Protein 1GR0 (pdb70)

Organism: Mycobacterium tuberculosis (strain ATCC 25618 / H37Rv) (NCBI:txid83332)

Nearest PDB structures (foldseek):
  1gr0-assembly1_A  TM=1.003E+00  e=3.986E-73  Mycobacterium tuberculosis
  6k96-assembly1_A-2  TM=8.725E-01  e=1.243E-31  Streptomyces citricolor
  6k96-assembly1_B-2  TM=8.619E-01  e=6.939E-32  Streptomyces citricolor
  3cin-assembly1_A  TM=8.141E-01  e=2.389E-23  Thermotoga maritima MSB8
  3qvx-assembly1_A  TM=7.798E-01  e=1.426E-17  Archaeoglobus fulgidus

Solvent-accessible surface area: 14821 Å² total; per-residue (Å²): 110,72,0,67,0,0,0,1,14,0,18,18,42,0,0,4,1,4,0,5,6,75,120,53,82,140,22,74,67,122,52,125,14,107,21,14,24,62,3,99,0,26,82,13,14,0,48,18,4,67,26,26,2,0,1,18,18,3,40,124,9,19,50,95,21,0,7,85,0,0,81,22,35,73,23,41,17,66,116,68,19,111,21,72,106,40,130,19,89,2,58,23,0,24,27,77,56,8,30,21,137,87,33,44,128,56,18,137,76,12,152,49,151,69,54,74,2,28,106,8,0,114,150,19,154,8,20,0,0,0,0,25,18,32,52,54,1,88,103,1,0,48,68,6,0,53,5,0,20,84,21,34,3,0,0,0,0,10,8,52,9,115,0,1,34,36,109,99,25,17,132,72,0,60,80,42,155,5,2,0,0,0,0,25,14,44,33,76,82,13,11,76,58,27,38,138,85,36,30,118,83,11,133,83,180,58,18,106,56,45,123,10,60,12,61,12,20,2,7,7,15,60,6,35,16,82,62,94,103,107,98,103,21,53,46,87,59,42,46,170,1,54,0,62,48,39,2,79,0,73,0,42,4,87,26,197,60,97,85,101,70,75,62,102,38,82,34,103,25,82,21,8,32,19,8,12,10,14,1,3,3,0,1,0,0,0,26,6,1,67,80,94,45,96,17,2,23,10,65,24,0,0,4,50,5,1,100,30,10,34,108,131,57,79,62,101,85,0,84,56,60,0,48,119,30,20,152,85

B-factor: mean 30.3, std 7.02, range [17.89, 50.05]

InterPro domains:
  IPR002587 Myo-inositol-1-phosphate synthase [PIRSF015578] (9-360)
  IPR013021 Myo-inositol-1-phosphate synthase, GAPDH-like [PF01658] (203-311)
  IPR017815 Myo-inositol 1-phosphate synthase, actinobacteria [TIGR03450] (16-365)
  IPR036291 NAD(P)-binding domain superfamily [SSF51735] (15-367)
  IPR052199 Myo-inositol 1-phosphate synthase [PTHR43125] (14-366)

Sequence (328 aa):
TEVRVAIVGVGNCASSLVQGVEYYYNADDTSTVPGLMHVRFGPYHVRDVKFVAAFDVDAKKVGFDLSDAIFASENNTIKIADVAPTNVIVQRGPTLDGIGKYYADTIELSDAEPVDVVQALKEAKVDVLVSYLPVGSEEADKFYAQCAIDAGVAFVNALPVFIASDPVWAKKFTDARVPIVGDDIKSQVGATITHRVLAKLFEDRGVQLDRTMQLNVGGNMDFLNMLEDVHIGPSDHVGWLDDRKWAYVRLEGRAFGDVPLNLEYKLEVWDSPNSAGVIIDAVRAAKIAKDRGIGGPVIPASAYLMKSPPEQLPDDIARAQLEEFIIG

CATH classification: 3.40.50.720 (+1 more: 3.30.360.10)

Secondary structure (DSSP, 8-state):
--EEEEEE--SHHHHHHHHHHHHTTT--TTS--TT-S-SEETTEEGGGEEEEEEEE-BTTTTTSBHHHHTTSTT------S-------BPEE---TTS--HHHHTTS-B-SSPP--HHHHHHHTT-SEEEE-PPTT-HHHHHHHHHHHHHHT-EEEE-SS--STTSHHHHHHHHHHT-EEEESSB--SS-HHHHHHHHHHHHHHTT-EEEEEEEEEEE-SHHHHHHH--EE-SEEEE-GGGTTEEEEEEEEEEEEGGGEEEEEEEEEEEETTHHHHHHHHHHHHHHHHHHHTT--EE-HHHHHHHBSS-SS---HHHHHHHHHHHHH-

Radius of gyration: 19.98 Å; Cα contacts (8 Å, |Δi|>4): 753; chains: 1; bounding box: 46×46×61 Å

Foldseek 3Di:
DAAEEEEEDLAQLVLLQQLVLVLCVPPDQVDDDPLAPTCAQQNRHSNSYAYQEYEDFFQFAAQDFSQVNNVDFQHFFDRDHRHDGRVHGYHYADCQPLADPLRVVRTDTHPDDHDDLLVVCLVSVHAEYEYDGAEPRQVRVVVNLVSCLSNLHAYEYAEQHDQLQPVVNLVSFQVSLAEYADHHFDFQDDPVVVCVVVVVVCVVQAWAFDEKEKEKEAAGPSLVRQVCVYYDGYHYYDNVRRQKMKIWMKTWTAHPPRHIDIDIDIDIDRHSNRRSNLVSNLSVLSSLSSVVSGTGYPQLSNQQTHPNHNDHDPNVVSVVVSVVSSVD

GO terms:
  GO:0008270 zinc ion binding (F, IDA)
  GO:0004512 inositol-3-phosphate synthase activity (F, IMP)
  GO:0006021 inositol biosynthetic process (P, IMP)
  GO:0005829 cytosol (C, TAS)

Structure (mmCIF, N/CA/C/O backbone):
data_1GR0
#
_entry.id   1GR0
#
_cell.length_a   116.195
_cell.length_b   116.195
_cell.length_c   64.544
_cell.angle_alpha   90.00
_cell.angle_beta   90.00
_cell.angle_gamma   90.00
#
_symmetry.space_group_name_H-M   'P 4 21 2'
#
loop_
_entity.id
_entity.type
_entity.pdbx_description
1 polymer 'INOSITOL-3-PHOSPHATE SYNTHASE'
2 non-polymer NICOTINAMIDE-ADENINE-DINUCLEOTIDE
3 non-polymer 'ZINC ION'
4 non-polymer 'CACODYLATE ION'
5 water water
#
loop_
_atom_site.group_PDB
_atom_site.id
_atom_site.type_symbol
_atom_site.label_atom_id
_atom_site.label_alt_id
_atom_site.label_comp_id
_atom_site.label_asym_id
_atom_site.label_entity_id
_atom_site.label_seq_id
_atom_site.pdbx_PDB_ins_code
_atom_site.Cartn_x
_atom_site.Cartn_y
_atom_site.Cartn_z
_atom_site.occupancy
_atom_site.B_iso_or_equiv
_atom_site.auth_seq_id
_atom_site.auth_comp_id
_atom_site.auth_asym_id
_atom_site.auth_atom_id
_atom_site.pdbx_PDB_model_num
ATOM 1 N N . THR A 1 14 ? 11.949 33.625 35.147 1.00 40.88 14 THR A N 1
ATOM 2 C CA . THR A 1 14 ? 12.441 32.756 34.041 1.00 40.63 14 THR A CA 1
ATOM 3 C C . THR A 1 14 ? 11.295 32.067 33.309 1.00 39.34 14 THR A C 1
ATOM 4 O O . THR A 1 14 ? 11.519 31.328 32.350 1.00 40.33 14 THR A O 1
ATOM 6 N N . GLU A 1 15 ? 10.067 32.318 33.748 1.00 37.23 15 GLU A N 1
ATOM 7 C CA . GLU A 1 15 ? 8.910 31.682 33.128 1.00 35.94 15 GLU A CA 1
ATOM 8 C C . GLU A 1 15 ? 8.379 32.397 31.883 1.00 32.78 15 GLU A C 1
ATOM 9 O O . GLU A 1 15 ? 8.590 33.595 31.688 1.00 30.68 15 GLU A O 1
ATOM 15 N N . VAL A 1 16 ? 7.707 31.637 31.025 1.00 31.28 16 VAL A N 1
ATOM 16 C CA . VAL A 1 16 ? 7.113 32.183 29.811 1.00 28.54 16 VAL A CA 1
ATOM 17 C C . VAL A 1 16 ? 5.604 32.055 29.994 1.00 29.35 16 VAL A C 1
ATOM 18 O O . VAL A 1 16 ? 5.053 30.963 29.847 1.00 30.62 16 VAL A O 1
ATOM 22 N N . ARG A 1 17 ? 4.949 33.166 30.336 1.00 28.80 17 ARG A N 1
ATOM 23 C CA . ARG A 1 17 ? 3.502 33.191 30.568 1.00 27.84 17 ARG A CA 1
ATOM 24 C C . ARG A 1 17 ? 2.756 33.037 29.243 1.00 27.19 17 ARG A C 1
ATOM 25 O O . ARG A 1 17 ? 2.738 33.958 28.422 1.00 24.03 17 ARG A O 1
ATOM 33 N N . VAL A 1 18 ? 2.119 31.883 29.057 1.00 25.71 18 VAL A N 1
ATOM 34 C CA . VAL A 1 18 ? 1.396 31.594 27.827 1.00 24.44 18 VAL A CA 1
ATOM 35 C C . VAL A 1 18 ? -0.125 31.567 27.943 1.00 24.13 18 VAL A C 1
ATOM 36 O O . VAL A 1 18 ? -0.689 31.031 28.904 1.00 22.09 18 VAL A O 1
ATOM 40 N N . ALA A 1 19 ? -0.782 32.146 26.943 1.00 22.06 19 ALA A N 1
ATOM 41 C CA . ALA A 1 19 ? -2.237 32.158 26.871 1.00 22.69 19 ALA A CA 1
ATOM 42 C C . ALA A 1 19 ? -2.597 31.452 25.565 1.00 22.29 19 ALA A C 1
ATOM 43 O O . ALA A 1 19 ? -1.919 31.638 24.549 1.00 22.17 19 ALA A O 1
ATOM 45 N N . ILE A 1 20 ? -3.656 30.649 25.593 1.00 21.96 20 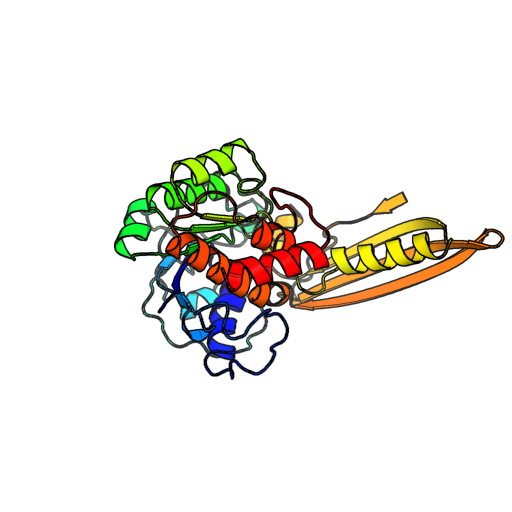ILE A N 1
ATOM 46 C CA . ILE A 1 20 ? -4.085 29.905 24.411 1.00 22.70 20 ILE A CA 1
ATOM 47 C C . ILE A 1 20 ? -5.448 30.327 23.859 1.00 23.84 20 ILE A C 1
ATOM 48 O O . ILE A 1 20 ? -6.429 30.424 24.594 1.00 22.43 20 ILE A O 1
ATOM 53 N N . VAL A 1 21 ? -5.499 30.586 22.555 1.00 22.98 21 VAL A N 1
ATOM 54 C CA . VAL A 1 21 ? -6.755 30.944 21.914 1.00 22.64 21 VAL A CA 1
ATOM 55 C C . VAL A 1 21 ? -7.150 29.715 21.118 1.00 22.47 21 VAL A C 1
ATOM 56 O O . VAL A 1 21 ? -6.493 29.370 20.127 1.00 21.39 21 VAL A O 1
ATOM 60 N N . GLY A 1 22 ? -8.219 29.058 21.558 1.00 19.10 22 GLY A N 1
ATOM 61 C CA . GLY A 1 22 ? -8.676 27.849 20.898 1.00 20.71 22 GLY A CA 1
ATOM 62 C C . GLY A 1 22 ? -8.101 26.615 21.582 1.00 20.09 22 GLY A C 1
ATOM 63 O O . GLY A 1 22 ? -7.011 26.143 21.239 1.00 19.19 22 GLY A O 1
ATOM 64 N N . VAL A 1 23 ? -8.839 26.092 22.556 1.00 19.91 23 VAL A N 1
ATOM 65 C CA . VAL A 1 23 ? -8.408 24.914 23.296 1.00 20.60 23 VAL A CA 1
ATOM 66 C C . VAL A 1 23 ? -8.847 23.640 22.570 1.00 21.12 23 VAL A C 1
ATOM 67 O O . VAL A 1 23 ? -9.720 22.914 23.041 1.00 22.95 23 VAL A O 1
ATOM 71 N N . GLY A 1 24 ? -8.234 23.379 21.420 1.00 20.73 24 GLY A N 1
ATOM 72 C CA . GLY A 1 24 ? -8.575 22.200 20.648 1.00 19.94 24 GLY A CA 1
ATOM 73 C C . GLY A 1 24 ? -7.497 21.141 20.740 1.00 21.58 24 GLY A C 1
ATOM 74 O O . GLY A 1 24 ? -6.784 21.053 21.748 1.00 19.32 24 GLY A O 1
ATOM 75 N N . ASN A 1 25 ? -7.370 20.331 19.692 1.00 20.23 25 ASN A N 1
ATOM 76 C CA . ASN A 1 25 ? -6.369 19.271 19.681 1.00 20.90 25 ASN A CA 1
ATOM 77 C C . ASN A 1 25 ? -4.937 19.788 19.800 1.00 20.60 25 ASN A C 1
ATOM 78 O O . ASN A 1 25 ? -4.129 19.210 20.530 1.00 20.74 25 ASN A O 1
ATOM 83 N N . CYS A 1 26 ? -4.619 20.866 19.089 1.00 20.61 26 CYS A N 1
ATOM 84 C CA . CYS A 1 26 ? -3.274 21.432 19.148 1.00 19.94 26 CYS A CA 1
ATOM 85 C C . CYS A 1 26 ? -2.973 21.942 20.555 1.00 20.00 26 CYS A C 1
ATOM 86 O O . CYS A 1 26 ? -1.868 21.765 21.060 1.00 19.90 26 CYS A O 1
ATOM 89 N N . ALA A 1 27 ? -3.957 22.582 21.175 1.00 18.35 27 ALA A N 1
ATOM 90 C CA . ALA A 1 27 ? -3.777 23.101 22.532 1.00 20.27 27 ALA A CA 1
ATOM 91 C C . ALA A 1 27 ? -3.495 21.919 23.466 1.00 19.01 27 ALA A C 1
ATOM 92 O O . ALA A 1 27 ? -2.634 21.994 24.340 1.00 20.97 27 ALA A O 1
ATOM 94 N N . SER A 1 28 ? -4.207 20.819 23.250 1.00 19.30 28 SER A N 1
ATOM 95 C CA . SER A 1 28 ? -4.027 19.627 24.067 1.00 22.10 28 SER A CA 1
ATOM 96 C C . SER A 1 28 ? -2.616 19.055 23.930 1.00 22.18 28 SER A C 1
ATOM 97 O O . SER A 1 28 ? -1.982 18.702 24.928 1.00 21.91 28 SER A O 1
ATOM 100 N N . SER A 1 29 ? -2.119 18.960 22.698 1.00 19.30 29 SER A N 1
ATOM 101 C CA . SER A 1 29 ? -0.774 18.441 22.477 1.00 19.27 29 SER A CA 1
ATOM 102 C C . SER A 1 29 ? 0.274 19.369 23.111 1.00 19.74 29 SER A C 1
ATOM 103 O O . SER A 1 29 ? 1.293 18.905 23.617 1.00 18.91 29 SER A O 1
ATOM 106 N N . LEU A 1 30 ? 0.020 20.676 23.074 1.00 19.59 30 LEU A N 1
ATOM 107 C CA . LEU A 1 30 ? 0.942 21.653 23.651 1.00 20.65 30 LEU A CA 1
ATOM 108 C C . LEU A 1 30 ? 1.025 21.519 25.174 1.00 21.53 30 LEU A C 1
ATOM 109 O O . LEU A 1 30 ? 2.113 21.401 25.735 1.00 21.01 30 LEU A O 1
ATOM 114 N N . VAL A 1 31 ? -0.125 21.540 25.838 1.00 21.28 31 VAL A N 1
ATOM 115 C CA . VAL A 1 31 ? -0.144 21.440 27.296 1.00 22.52 31 VAL A CA 1
ATOM 116 C C . VAL A 1 31 ? 0.443 20.116 27.753 1.00 23.14 31 VAL A C 1
ATOM 117 O O . VAL A 1 31 ? 1.244 20.081 28.686 1.00 24.47 31 VAL A O 1
ATOM 121 N N . GLN A 1 32 ? 0.051 19.028 27.095 1.00 23.23 32 GLN A N 1
ATOM 122 C CA . GLN A 1 32 ? 0.583 17.708 27.432 1.00 23.69 32 GLN A CA 1
ATOM 123 C C . GLN A 1 32 ? 2.080 17.645 27.140 1.00 24.41 32 GLN A C 1
ATOM 124 O O . GLN A 1 32 ? 2.850 17.014 27.877 1.00 22.97 32 GLN A O 1
ATOM 130 N N . GLY A 1 33 ? 2.480 18.287 26.043 1.00 23.06 33 GLY A N 1
ATOM 131 C CA . GLY A 1 33 ? 3.875 18.289 25.648 1.00 22.93 33 GLY A CA 1
ATOM 132 C C . GLY A 1 33 ? 4.784 18.899 26.694 1.00 24.48 33 GLY A C 1
ATOM 133 O O . GLY A 1 33 ? 5.857 18.364 26.983 1.00 24.35 33 GLY A O 1
ATOM 134 N N . VAL A 1 34 ? 4.373 20.030 27.256 1.00 23.35 34 VAL A N 1
ATOM 135 C CA . VAL A 1 34 ? 5.179 20.684 28.278 1.00 24.22 34 VAL A CA 1
ATOM 136 C C . VAL A 1 34 ? 5.296 19.743 29.479 1.00 25.70 34 VAL A C 1
ATOM 137 O O . VAL A 1 34 ? 6.373 19.597 30.056 1.00 24.18 34 VAL A O 1
ATOM 141 N N . GLU A 1 35 ? 4.190 19.088 29.828 1.00 26.54 35 GLU A N 1
ATOM 142 C CA . GLU A 1 35 ? 4.170 18.137 30.941 1.00 28.09 35 GLU A CA 1
ATOM 143 C C . GLU A 1 35 ? 5.094 16.963 30.665 1.00 27.89 35 GLU A C 1
ATOM 144 O O . GLU A 1 35 ? 5.869 16.545 31.529 1.00 26.66 35 GLU A O 1
ATOM 150 N N . TYR A 1 36 ? 5.005 16.433 29.450 1.00 26.72 36 TYR A N 1
ATOM 151 C CA . TYR A 1 36 ? 5.810 15.288 29.050 1.00 26.69 36 TYR A CA 1
ATOM 152 C C . TYR A 1 36 ? 7.311 15.512 29.177 1.00 25.56 36 TYR A C 1
ATOM 153 O O . TYR A 1 36 ? 8.036 14.622 29.618 1.00 25.41 36 TYR A O 1
ATOM 162 N N . TYR A 1 37 ? 7.776 16.694 28.785 1.00 23.90 37 TYR A N 1
ATOM 163 C CA . TYR A 1 37 ? 9.202 17.008 28.838 1.00 23.43 37 TYR A CA 1
ATOM 164 C C . TYR A 1 37 ? 9.573 17.956 29.971 1.00 22.11 37 TYR A C 1
ATOM 165 O O . TYR A 1 37 ? 10.631 18.574 29.954 1.00 19.75 37 TYR A O 1
ATOM 174 N N . TYR A 1 38 ? 8.699 18.055 30.959 1.00 23.33 38 TYR A N 1
ATOM 175 C CA . TYR A 1 38 ? 8.929 18.940 32.090 1.00 26.65 38 TYR A CA 1
ATOM 176 C C . TYR A 1 38 ? 10.259 18.668 32.790 1.00 27.04 38 TYR A C 1
ATOM 177 O O . TYR A 1 38 ? 10.878 19.585 33.330 1.00 28.31 38 TYR A O 1
ATOM 186 N N . ASN A 1 39 ? 10.692 17.409 32.787 1.00 29.02 39 ASN A N 1
ATOM 187 C CA . ASN A 1 39 ? 11.942 17.025 33.447 1.00 31.06 39 ASN A CA 1
ATOM 188 C C . ASN A 1 39 ? 13.055 16.627 32.488 1.00 31.08 39 ASN A C 1
ATOM 189 O O . ASN A 1 39 ? 13.986 15.930 32.885 1.00 29.63 39 ASN A O 1
ATOM 194 N N . ALA A 1 40 ? 12.972 17.060 31.235 1.00 29.46 40 ALA A N 1
ATOM 195 C CA . ALA A 1 40 ? 13.992 16.694 30.261 1.0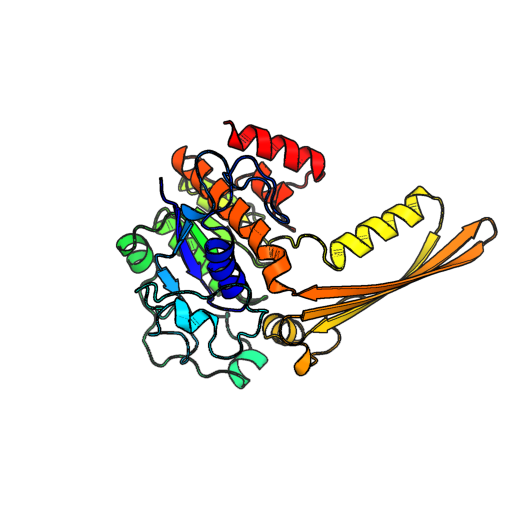0 30.01 40 ALA A CA 1
ATOM 196 C C . ALA A 1 40 ? 15.353 17.323 30.536 1.00 30.53 40 ALA A C 1
ATOM 197 O O . ALA A 1 40 ? 15.447 18.446 31.026 1.00 31.57 40 ALA A O 1
ATOM 199 N N . ASP A 1 41 ? 16.409 16.578 30.222 1.00 31.72 41 ASP A N 1
ATOM 200 C CA . ASP A 1 41 ? 17.779 17.053 30.397 1.00 32.09 41 ASP A CA 1
ATOM 201 C C . ASP A 1 41 ? 18.082 18.022 29.259 1.00 31.04 41 ASP A C 1
ATOM 202 O O . ASP A 1 41 ? 17.903 17.684 28.087 1.00 29.52 41 ASP A O 1
ATOM 207 N N . ASP A 1 42 ? 18.541 19.221 29.599 1.00 29.86 42 ASP A N 1
ATOM 208 C CA . ASP A 1 42 ? 18.827 20.221 28.576 1.00 32.04 42 ASP A CA 1
ATOM 209 C C . ASP A 1 42 ? 20.078 19.960 27.726 1.00 31.83 42 ASP A C 1
ATOM 210 O O . ASP A 1 42 ? 20.391 20.740 26.825 1.00 31.03 42 ASP A O 1
ATOM 215 N N . THR A 1 43 ? 20.784 18.865 27.999 1.00 31.43 43 THR A N 1
ATOM 216 C CA . THR A 1 43 ? 21.968 18.523 27.214 1.00 31.82 43 THR A CA 1
ATOM 217 C C . THR A 1 43 ? 21.624 17.377 26.269 1.00 32.02 43 THR A C 1
ATOM 218 O O . THR A 1 43 ? 22.471 16.904 25.511 1.00 32.71 43 THR A O 1
ATOM 222 N N . SER A 1 44 ? 20.375 16.927 26.322 1.00 32.54 44 SER A N 1
ATOM 223 C CA . SER A 1 44 ? 19.924 15.848 25.455 1.00 32.52 44 SER A CA 1
ATOM 224 C C . SER A 1 44 ? 19.099 16.450 24.326 1.00 32.11 44 SER A C 1
ATOM 225 O O . SER A 1 44 ? 18.735 17.626 24.369 1.00 32.21 44 SER A O 1
ATOM 228 N N . THR A 1 45 ? 18.812 15.641 23.314 1.00 31.84 45 THR A N 1
ATOM 229 C CA . THR A 1 45 ? 18.008 16.091 22.189 1.00 32.42 45 THR A CA 1
ATOM 230 C C . THR A 1 45 ? 16.676 15.361 22.218 1.00 31.54 45 THR A C 1
ATOM 231 O O . THR A 1 45 ? 16.617 14.149 22.427 1.00 30.95 45 THR A O 1
ATOM 235 N N . VAL A 1 46 ? 15.610 16.118 22.005 1.00 3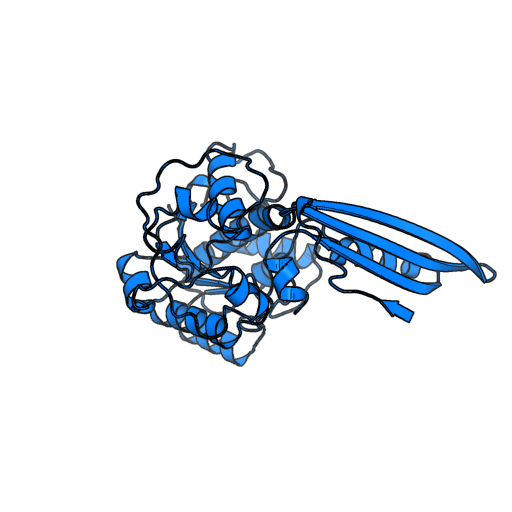0.43 46 VAL A N 1
ATOM 236 C CA . VAL A 1 46 ? 14.261 15.587 22.008 1.00 30.27 46 VAL A CA 1
ATOM 237 C C . VAL A 1 46 ? 13.630 15.741 20.624 1.00 28.90 46 VAL A C 1
ATOM 238 O O . VAL A 1 46 ? 13.769 16.777 19.984 1.00 27.98 46 VAL A O 1
ATOM 242 N N . PRO A 1 47 ? 12.931 14.703 20.146 1.00 28.69 47 PRO A N 1
ATOM 243 C CA . PRO A 1 47 ? 12.300 14.797 18.824 1.00 27.80 47 PRO A CA 1
ATOM 244 C C . PRO A 1 47 ? 11.332 15.977 18.776 1.00 26.87 47 PRO A C 1
ATOM 245 O O . PRO A 1 47 ? 10.580 16.203 19.720 1.00 25.62 47 PRO A O 1
ATOM 249 N N . GLY A 1 48 ? 11.364 16.739 17.690 1.00 26.98 48 GLY A N 1
ATOM 250 C CA . GLY A 1 48 ? 10.444 17.853 17.570 1.00 28.18 48 GLY A CA 1
ATOM 251 C C . GLY A 1 48 ? 10.832 19.154 18.245 1.00 28.23 48 GLY A C 1
ATOM 252 O O . GLY A 1 48 ? 10.121 20.148 18.107 1.00 29.86 48 GLY A O 1
ATOM 253 N N . LEU A 1 49 ? 11.941 19.163 18.979 1.00 27.68 49 LEU A N 1
ATOM 254 C CA . LEU A 1 49 ? 12.392 20.386 19.639 1.00 28.63 49 LEU A CA 1
ATOM 255 C C . LEU A 1 49 ? 13.815 20.726 19.235 1.00 28.18 49 LEU A C 1
ATOM 256 O O . LEU A 1 49 ? 14.692 19.862 19.227 1.00 26.94 49 LEU A O 1
ATOM 261 N N . MET A 1 50 ? 14.045 21.990 18.902 1.00 28.45 50 MET A N 1
ATOM 262 C CA . MET A 1 50 ? 15.384 22.424 18.539 1.00 28.28 50 MET A CA 1
ATOM 263 C C . MET A 1 50 ? 16.274 22.347 19.776 1.00 26.67 50 MET A C 1
ATOM 264 O O . MET A 1 50 ? 17.437 21.972 19.685 1.00 26.43 50 MET A O 1
ATOM 269 N N . HIS A 1 51 ? 15.715 22.707 20.930 1.00 24.65 51 HIS A N 1
ATOM 270 C CA . HIS A 1 51 ? 16.456 22.694 22.194 1.00 24.22 51 HIS A CA 1
ATOM 271 C C . HIS A 1 51 ? 15.519 22.439 23.372 1.00 23.22 51 HIS A C 1
ATOM 272 O O . HIS A 1 51 ? 14.436 23.022 23.448 1.00 23.06 51 HIS A O 1
ATOM 279 N N . VAL A 1 52 ? 15.931 21.575 24.291 1.00 23.05 52 VAL A N 1
ATOM 280 C CA . VAL A 1 52 ? 15.124 21.334 25.474 1.00 22.20 52 VAL A CA 1
ATOM 281 C C . VAL A 1 52 ? 15.106 22.692 26.174 1.00 20.94 52 VAL A C 1
ATOM 282 O O . VAL A 1 52 ? 14.097 23.095 26.739 1.00 20.93 52 VAL A O 1
ATOM 286 N N . ARG A 1 53 ? 16.235 23.394 26.118 1.00 23.10 53 ARG A N 1
ATOM 287 C CA . ARG A 1 53 ? 16.349 24.735 26.696 1.00 25.11 53 ARG A CA 1
ATOM 288 C C . ARG A 1 53 ? 16.657 25.684 25.542 1.00 24.59 53 ARG A C 1
ATOM 289 O O . ARG A 1 53 ? 17.781 25.721 25.035 1.00 25.94 53 ARG A O 1
ATOM 297 N N . PHE A 1 54 ? 15.635 26.429 25.135 1.00 24.59 54 PHE A N 1
ATOM 298 C CA . PHE A 1 54 ? 15.699 27.390 24.032 1.00 24.61 54 PHE A CA 1
ATOM 299 C C . PHE A 1 54 ? 16.154 28.719 24.637 1.00 25.06 54 PHE A C 1
ATOM 300 O O . PHE A 1 54 ? 15.367 29.416 25.288 1.00 24.11 54 PHE A O 1
ATOM 308 N N . GLY A 1 55 ? 17.415 29.076 24.422 1.00 24.82 55 GLY A N 1
ATOM 309 C CA . GLY A 1 55 ? 17.917 30.299 25.014 1.00 26.31 55 GLY A CA 1
ATOM 310 C C . GLY A 1 55 ? 17.923 30.054 26.516 1.00 28.40 55 GLY A C 1
ATOM 311 O O . GLY A 1 55 ? 18.492 29.065 26.974 1.00 28.89 55 GLY A O 1
ATOM 312 N N . PRO A 1 56 ? 17.288 30.919 27.314 1.00 29.12 56 PRO A N 1
ATOM 313 C CA . PRO A 1 56 ? 17.287 30.683 28.759 1.00 31.09 56 PRO A CA 1
ATOM 314 C C . PRO A 1 56 ? 16.123 29.786 29.174 1.00 30.58 56 PRO A C 1
ATOM 315 O O . PRO A 1 56 ? 16.111 29.242 30.278 1.00 29.99 56 PRO A O 1
ATOM 319 N N . TYR A 1 57 ? 15.160 29.622 28.269 1.00 28.99 57 TYR A N 1
ATOM 320 C CA . TYR A 1 57 ? 13.938 28.876 28.563 1.00 27.63 57 TYR A CA 1
ATOM 321 C C . TYR A 1 57 ? 13.846 27.375 28.373 1.00 27.68 57 TYR A C 1
ATOM 322 O O . TYR A 1 57 ? 13.882 26.857 27.249 1.00 27.06 57 TYR A O 1
ATOM 331 N N . HIS A 1 58 ? 13.706 26.681 29.497 1.00 24.77 58 HIS A N 1
ATOM 332 C CA . HIS A 1 58 ? 13.548 25.239 29.486 1.00 24.32 58 HIS A CA 1
ATOM 333 C C . HIS A 1 58 ? 12.074 25.028 29.148 1.00 23.85 58 HIS A C 1
ATOM 334 O O . HIS A 1 58 ? 11.255 25.926 29.370 1.00 24.13 58 HIS A O 1
ATOM 341 N N . VAL A 1 59 ? 11.734 23.864 28.605 1.00 23.60 59 VAL A N 1
ATOM 342 C CA . VAL A 1 59 ? 10.342 23.562 28.285 1.00 25.00 59 VAL A CA 1
ATOM 343 C C . VAL A 1 59 ? 9.473 23.842 29.518 1.00 25.91 59 VAL A C 1
ATOM 344 O O . VAL A 1 59 ? 8.388 24.414 29.410 1.00 24.78 59 VAL A O 1
ATOM 348 N N . ARG A 1 60 ? 9.972 23.451 30.689 1.00 27.13 60 ARG A N 1
ATOM 349 C CA . ARG A 1 60 ? 9.244 23.634 31.943 1.00 28.92 60 ARG A CA 1
ATOM 350 C C . ARG A 1 60 ? 8.943 25.093 32.281 1.00 29.21 60 ARG A C 1
ATOM 351 O O . ARG A 1 60 ? 8.051 25.375 33.082 1.00 30.94 60 ARG A O 1
ATOM 355 N N . ASP A 1 61 ? 9.694 26.019 31.695 1.00 28.21 61 ASP A N 1
ATOM 356 C CA . ASP A 1 61 ? 9.466 27.437 31.967 1.00 27.89 61 ASP A CA 1
ATOM 357 C C . ASP A 1 61 ? 8.189 27.918 31.293 1.00 27.43 61 ASP A C 1
ATOM 358 O O . ASP A 1 61 ? 7.696 29.013 31.570 1.00 26.90 61 ASP A O 1
ATOM 363 N N . VAL A 1 62 ? 7.645 27.092 30.407 1.00 26.29 62 VAL A N 1
ATOM 364 C CA . VAL A 1 62 ? 6.413 27.450 29.724 1.00 26.14 62 VAL A CA 1
ATOM 365 C C . VAL A 1 62 ? 5.243 27.206 30.671 1.00 26.11 62 VAL A C 1
ATOM 366 O O . VAL A 1 62 ? 4.941 26.061 31.006 1.00 27.15 62 VAL A O 1
ATOM 370 N N . LYS A 1 63 ? 4.603 28.289 31.108 1.00 27.28 63 LYS A N 1
ATOM 371 C CA . LYS A 1 63 ? 3.466 28.213 32.028 1.00 29.52 63 LYS A CA 1
ATOM 372 C C . LYS A 1 63 ? 2.195 28.716 31.353 1.00 28.83 63 LYS A C 1
ATOM 373 O O . LYS A 1 63 ? 2.173 29.808 30.777 1.00 28.10 63 LYS A O 1
ATOM 379 N N . PHE A 1 64 ? 1.132 27.925 31.429 1.00 26.60 64 PHE A N 1
ATOM 380 C CA . PHE A 1 64 ? -0.133 28.332 30.835 1.00 27.64 64 PHE A CA 1
ATOM 381 C C . PHE A 1 64 ? -0.897 29.155 31.872 1.00 28.34 64 PHE A C 1
ATOM 382 O O . PHE A 1 64 ? -1.236 28.663 32.948 1.00 28.16 64 PHE A O 1
ATOM 390 N N . VAL A 1 65 ? -1.152 30.420 31.547 1.00 25.98 65 VAL A N 1
ATOM 391 C CA . VAL A 1 65 ? -1.820 31.310 32.487 1.00 27.21 65 VAL A CA 1
ATOM 392 C C . VAL A 1 65 ? -3.205 31.790 32.072 1.00 27.51 65 VAL A C 1
ATOM 393 O O . VAL A 1 65 ? -3.904 32.425 32.856 1.00 26.43 65 VAL A O 1
ATOM 397 N N . ALA A 1 66 ? -3.606 31.497 30.843 1.00 27.00 66 ALA A N 1
ATOM 398 C CA . ALA A 1 66 ? -4.917 31.918 30.377 1.00 25.64 66 ALA A CA 1
ATOM 399 C C . ALA A 1 66 ? -5.278 31.180 29.100 1.00 26.79 66 ALA A C 1
ATOM 400 O O . ALA A 1 66 ? -4.397 30.692 28.386 1.00 24.68 66 ALA A O 1
ATOM 402 N N . ALA A 1 67 ? -6.575 31.101 28.819 1.00 25.94 67 ALA A N 1
ATOM 403 C CA . ALA A 1 67 ? -7.060 30.413 27.631 1.00 24.66 67 ALA A CA 1
ATOM 404 C C . ALA A 1 67 ? -8.436 30.951 27.265 1.00 25.81 67 ALA A C 1
ATOM 405 O O . ALA A 1 67 ? -9.184 31.408 28.132 1.00 24.47 67 ALA A O 1
ATOM 407 N N . PHE A 1 68 ? -8.766 30.891 25.978 1.00 25.00 68 PHE A N 1
ATOM 408 C CA . PHE A 1 68 ? -10.042 31.391 25.490 1.00 23.90 68 PHE A CA 1
ATOM 409 C C . PHE A 1 68 ? -10.680 30.399 24.525 1.00 25.70 68 PHE A C 1
ATOM 410 O O . PHE A 1 68 ? -9.993 29.796 23.699 1.00 23.42 68 PHE A O 1
ATOM 418 N N . ASP A 1 69 ? -11.993 30.226 24.631 1.00 25.13 69 ASP A N 1
ATOM 419 C CA . ASP A 1 69 ? -12.708 29.345 23.715 1.00 24.97 69 ASP A CA 1
ATOM 420 C C . ASP A 1 69 ? -14.153 29.820 23.602 1.00 25.79 69 ASP A C 1
ATOM 421 O O . ASP A 1 69 ? -14.516 30.854 24.174 1.00 26.09 69 ASP A O 1
ATOM 426 N N . VAL A 1 70 ? -14.975 29.070 22.874 1.00 25.40 70 VAL A N 1
ATOM 427 C CA . VAL A 1 70 ? -16.376 29.442 22.683 1.00 25.79 70 VAL A CA 1
ATOM 428 C C . VAL A 1 70 ? -17.322 28.270 22.901 1.00 26.15 70 VAL A C 1
ATOM 429 O O . VAL A 1 70 ? -18.541 28.437 22.891 1.00 26.92 70 VAL A O 1
ATOM 433 N N . ASP A 1 71 ? -16.748 27.087 23.089 1.00 24.76 71 ASP A N 1
ATOM 434 C CA . ASP A 1 71 ? -17.511 25.862 23.295 1.00 25.36 71 ASP A CA 1
ATOM 435 C C . ASP A 1 71 ? -18.040 25.765 24.729 1.00 25.71 71 ASP A C 1
ATOM 436 O O . ASP A 1 71 ? -17.299 25.974 25.692 1.00 25.34 71 ASP A O 1
ATOM 441 N N . ALA A 1 72 ? -19.324 25.444 24.859 1.00 25.43 72 ALA A N 1
ATOM 442 C CA . ALA A 1 72 ? -19.967 25.315 26.165 1.00 26.68 72 ALA A CA 1
ATOM 443 C C . ALA A 1 72 ? -19.306 24.258 27.052 1.00 27.30 72 ALA A C 1
ATOM 444 O O . ALA A 1 72 ? -19.399 24.321 28.277 1.00 27.60 72 ALA A O 1
ATOM 446 N N . LYS A 1 73 ? -18.632 23.290 26.442 1.00 26.28 73 LYS A N 1
ATOM 447 C CA . LYS A 1 73 ? -17.980 22.242 27.214 1.00 27.53 73 LYS A CA 1
ATOM 448 C C . LYS A 1 73 ? -16.545 22.590 27.590 1.00 26.51 73 LYS A C 1
ATOM 449 O O . LYS A 1 73 ? -15.840 21.777 28.186 1.00 26.14 73 LYS A O 1
ATOM 455 N N . LYS A 1 74 ? -16.116 23.800 27.247 1.00 25.80 74 LYS A N 1
ATOM 456 C CA . LYS A 1 74 ? -14.755 24.234 27.549 1.00 26.72 74 LYS A CA 1
ATOM 457 C C . LYS A 1 74 ? -14.708 25.512 28.382 1.00 25.52 74 LYS A C 1
ATOM 458 O O . LYS A 1 74 ? -13.980 25.588 29.373 1.00 25.66 74 LYS A O 1
ATOM 464 N N . VAL A 1 75 ? -15.481 26.513 27.977 1.00 25.93 75 VAL A N 1
ATOM 465 C CA . VAL A 1 75 ? -15.534 27.775 28.702 1.00 27.40 75 VAL A CA 1
ATOM 466 C C . VAL A 1 75 ? -16.000 27.517 30.142 1.00 27.23 75 VAL A C 1
ATOM 467 O O . VAL A 1 75 ? -16.989 26.825 30.363 1.00 27.39 75 VAL A O 1
ATOM 471 N N . GLY A 1 76 ? -15.275 28.060 31.117 1.00 28.27 76 GLY A N 1
ATOM 472 C CA . GLY A 1 76 ? -15.652 27.863 32.506 1.00 28.49 76 GLY A CA 1
ATOM 473 C C . GLY A 1 76 ? -14.968 26.668 33.143 1.00 30.62 76 GLY A C 1
ATOM 474 O O . GLY A 1 76 ? -15.015 26.491 34.360 1.00 29.71 76 GLY A O 1
ATOM 475 N N . PHE A 1 77 ? -14.326 25.840 32.324 1.00 29.88 77 PHE A N 1
ATOM 476 C CA . PHE A 1 77 ? -13.625 24.660 32.831 1.00 29.74 77 PHE A CA 1
ATOM 477 C C . PHE A 1 77 ? -12.128 24.922 32.965 1.00 29.08 77 PHE A C 1
ATOM 478 O O . PHE A 1 77 ? -11.572 25.764 32.261 1.00 29.29 77 PHE A O 1
ATOM 486 N N . ASP A 1 78 ? -11.483 24.196 33.875 1.00 28.82 78 ASP A N 1
ATOM 487 C CA . ASP A 1 78 ? -10.046 24.315 34.078 1.00 28.07 78 ASP A CA 1
ATOM 488 C C . ASP A 1 78 ? -9.396 23.858 32.775 1.00 27.82 78 ASP A C 1
ATOM 489 O O . ASP A 1 78 ? -9.897 22.951 32.108 1.00 26.79 78 ASP A O 1
ATOM 494 N N . LEU A 1 79 ? -8.293 24.494 32.407 1.00 28.23 79 LEU A N 1
ATOM 495 C CA . LEU A 1 79 ? -7.583 24.153 31.178 1.00 27.92 79 LEU A CA 1
ATOM 496 C C . LEU A 1 79 ? -7.283 22.651 31.093 1.00 28.83 79 LEU A C 1
ATOM 497 O O . LEU A 1 79 ? -7.401 22.041 30.021 1.00 29.06 79 LEU A O 1
ATOM 502 N N . SER A 1 80 ? -6.894 22.061 32.223 1.00 27.47 80 SER A N 1
ATOM 503 C CA . SER A 1 80 ? -6.557 20.640 32.279 1.00 27.77 80 SER A CA 1
ATOM 504 C C . SER A 1 80 ? -7.705 19.728 31.858 1.00 27.82 80 SER A C 1
ATOM 505 O O . SER A 1 80 ? -7.479 18.608 31.399 1.00 29.68 80 SER A O 1
ATOM 508 N N . ASP A 1 81 ? -8.938 20.194 32.018 1.00 29.16 81 ASP A N 1
ATOM 509 C CA . ASP A 1 81 ? -10.094 19.404 31.612 1.00 27.69 81 ASP A CA 1
ATOM 510 C C . ASP A 1 81 ? -10.490 19.798 30.199 1.00 27.82 81 ASP A C 1
ATOM 511 O O . ASP A 1 81 ? -10.791 18.947 29.363 1.00 25.79 81 ASP A O 1
ATOM 516 N N . ALA A 1 82 ? -10.482 21.101 29.944 1.00 25.70 82 ALA A N 1
ATOM 517 C CA . ALA A 1 82 ? -10.859 21.621 28.638 1.00 26.30 82 ALA A CA 1
ATOM 518 C C . ALA A 1 82 ? -10.072 20.991 27.485 1.00 24.38 82 ALA A C 1
ATOM 519 O O . ALA A 1 82 ? -10.621 20.797 26.405 1.00 24.33 82 ALA A O 1
ATOM 521 N N . ILE A 1 83 ? -8.801 20.662 27.703 1.00 23.27 83 ILE A N 1
ATOM 522 C CA . ILE A 1 83 ? -8.004 20.058 26.627 1.00 24.21 83 ILE A CA 1
ATOM 523 C C . ILE A 1 83 ? -8.473 18.655 26.243 1.00 25.37 83 ILE A C 1
ATOM 524 O O . ILE A 1 83 ? -8.123 18.150 25.181 1.00 27.23 83 ILE A O 1
ATOM 529 N N . PHE A 1 84 ? -9.263 18.024 27.107 1.00 26.61 84 PHE A N 1
ATOM 530 C CA . PHE A 1 84 ? -9.756 16.681 26.836 1.00 27.53 84 PHE A CA 1
ATOM 531 C C . PHE A 1 84 ? -11.264 16.675 26.655 1.00 27.36 84 PHE A C 1
ATOM 532 O O . PHE A 1 84 ? -11.887 15.618 26.671 1.00 28.77 84 PHE A O 1
ATOM 540 N N . ALA A 1 85 ? -11.842 17.854 26.462 1.00 26.26 85 ALA A N 1
ATOM 541 C CA . ALA A 1 85 ? -13.287 17.977 26.326 1.00 25.60 85 ALA A CA 1
ATOM 542 C C . ALA A 1 85 ? -13.811 18.106 24.904 1.00 26.68 85 ALA A C 1
ATOM 543 O O . ALA A 1 85 ? -13.052 18.278 23.951 1.00 26.17 85 ALA A O 1
ATOM 545 N N . SER A 1 86 ? -15.133 18.024 24.794 1.00 26.48 86 SER A N 1
ATOM 546 C CA . SER A 1 86 ? -15.833 18.158 23.528 1.00 27.49 86 SER A CA 1
ATOM 547 C C . SER A 1 86 ? -15.300 17.192 22.478 1.00 27.18 86 SER A C 1
ATOM 548 O O . SER A 1 86 ? -15.213 15.988 22.724 1.00 26.82 86 SER A O 1
ATOM 551 N N . GLU A 1 87 ? -14.929 17.715 21.315 1.00 27.63 87 GLU A N 1
ATOM 552 C CA . GLU A 1 87 ? -14.434 16.866 20.239 1.00 27.56 87 GLU A CA 1
ATOM 553 C C . GLU A 1 87 ? -12.934 16.610 20.257 1.00 27.02 87 GLU A C 1
ATOM 554 O O . GLU A 1 87 ? -12.416 15.908 19.386 1.00 27.74 87 GLU A O 1
ATOM 560 N N . ASN A 1 88 ? -12.229 17.169 21.237 1.00 26.75 88 ASN A N 1
ATOM 561 C CA . ASN A 1 88 ? -10.787 16.942 21.322 1.00 26.82 88 ASN A CA 1
ATOM 562 C C . ASN A 1 88 ? -10.588 15.431 21.377 1.00 27.29 88 ASN A C 1
ATOM 563 O O . ASN A 1 88 ? -11.314 14.728 22.091 1.00 27.57 88 ASN A O 1
ATOM 568 N N . ASN A 1 89 ? -9.614 14.931 20.625 1.00 26.20 89 ASN A N 1
ATOM 569 C CA . ASN A 1 89 ? -9.385 13.497 20.558 1.00 26.43 89 ASN A CA 1
ATOM 570 C C . ASN A 1 89 ? -7.969 13.091 20.153 1.00 27.60 89 ASN A C 1
ATOM 571 O O . ASN A 1 89 ? -7.767 12.026 19.568 1.00 27.84 89 ASN A O 1
ATOM 576 N N . THR A 1 90 ? -6.980 13.920 20.460 1.00 27.40 90 THR A N 1
ATOM 577 C CA . THR A 1 90 ? -5.618 13.564 20.094 1.00 27.69 90 THR A CA 1
ATOM 578 C C . THR A 1 90 ? -5.060 12.527 21.074 1.00 28.22 90 THR A C 1
ATOM 579 O O . THR A 1 90 ? -5.665 12.254 22.109 1.00 28.44 90 THR A O 1
ATOM 583 N N . ILE A 1 91 ? -3.918 11.941 20.732 1.00 25.97 91 ILE A N 1
ATOM 584 C CA . ILE A 1 91 ? -3.301 10.920 21.565 1.00 25.81 91 ILE A CA 1
ATOM 585 C C . ILE A 1 91 ? -2.869 11.485 22.915 1.00 25.46 91 ILE A C 1
ATOM 586 O O . ILE A 1 91 ? -2.316 12.582 22.989 1.00 23.36 91 ILE A O 1
ATOM 591 N N . LYS A 1 92 ? -3.137 10.748 23.987 1.00 26.06 92 LYS A N 1
ATOM 592 C CA . LYS A 1 92 ? -2.745 11.223 25.312 1.00 28.08 92 LYS A CA 1
ATOM 593 C C . LYS A 1 92 ? -1.358 10.715 25.663 1.00 26.77 92 LYS A C 1
ATOM 594 O O . LYS A 1 92 ? -1.145 9.510 25.805 1.00 26.67 92 LYS A O 1
ATOM 600 N N . ILE A 1 93 ? -0.413 11.641 25.797 1.00 26.72 93 ILE A N 1
ATOM 601 C CA . ILE A 1 93 ? 0.957 11.274 26.127 1.00 27.56 93 ILE A CA 1
ATOM 602 C C . ILE A 1 93 ? 1.319 11.583 27.579 1.00 26.93 93 ILE A C 1
ATOM 603 O O . ILE A 1 93 ? 2.316 11.082 28.090 1.00 26.71 93 ILE A O 1
ATOM 608 N N . ALA A 1 94 ? 0.513 12.397 28.250 1.00 27.79 94 ALA A N 1
ATOM 609 C CA . ALA A 1 94 ? 0.803 12.722 29.643 1.00 28.92 94 ALA A CA 1
ATOM 610 C C . ALA A 1 94 ? -0.410 13.226 30.417 1.00 29.66 94 ALA A C 1
ATOM 611 O O . ALA A 1 94 ? -1.286 13.898 29.863 1.00 28.43 94 ALA A O 1
ATOM 613 N N . ASP A 1 95 ? -0.457 12.881 31.701 1.00 30.19 95 ASP A N 1
ATOM 614 C CA . ASP A 1 95 ? -1.533 13.325 32.576 1.00 31.45 95 ASP A CA 1
ATOM 615 C C . ASP A 1 95 ? -1.293 14.802 32.855 1.00 29.96 95 ASP A C 1
ATOM 616 O O . ASP A 1 95 ? -0.152 15.226 32.993 1.00 31.76 95 ASP A O 1
ATOM 621 N N . VAL A 1 96 ? -2.362 15.585 32.934 1.00 28.89 96 VAL A N 1
ATOM 622 C CA . VAL A 1 96 ? -2.234 17.010 33.208 1.00 29.54 96 VAL A CA 1
ATOM 623 C C . VAL A 1 96 ? -3.048 17.376 34.446 1.00 29.87 96 VAL A C 1
ATOM 624 O O . VAL A 1 96 ? -4.278 17.334 34.427 1.00 27.46 96 VAL A O 1
ATOM 628 N N . ALA A 1 97 ? -2.350 17.731 35.521 1.00 31.82 97 ALA A N 1
ATOM 629 C CA . ALA A 1 97 ? -3.004 18.096 36.776 1.00 34.13 97 ALA A CA 1
ATOM 630 C C . ALA A 1 97 ? -3.735 19.422 36.651 1.00 34.34 97 ALA A C 1
ATOM 631 O O . ALA A 1 97 ? -3.423 20.231 35.778 1.00 34.33 97 ALA A O 1
ATOM 633 N N . PRO A 1 98 ? -4.727 19.663 37.525 1.00 36.50 98 PRO A N 1
ATOM 634 C CA . PRO A 1 98 ? -5.477 20.920 37.477 1.00 36.08 98 PRO A CA 1
ATOM 635 C C . PRO A 1 98 ? -4.502 22.093 37.407 1.00 36.74 98 PRO A C 1
ATOM 636 O O . PRO A 1 98 ? -3.499 22.120 38.126 1.00 36.81 98 PRO A O 1
ATOM 640 N N . THR A 1 99 ? -4.796 23.054 36.538 1.00 35.38 99 THR A N 1
ATOM 641 C CA . THR A 1 99 ? -3.935 24.219 36.364 1.00 34.58 99 THR A CA 1
ATOM 642 C C . THR A 1 99 ? -4.469 25.448 37.086 1.00 35.27 99 THR A C 1
ATOM 643 O O . THR A 1 99 ? -3.736 26.413 37.290 1.00 36.03 99 THR A O 1
ATOM 647 N N . ASN A 1 100 ? -5.747 25.413 37.450 1.00 35.56 100 ASN A N 1
ATOM 648 C CA . ASN A 1 100 ? -6.403 26.532 38.117 1.00 35.50 100 ASN A CA 1
ATOM 649 C C . ASN A 1 100 ? -6.614 27.686 37.140 1.00 35.05 100 ASN A C 1
ATOM 650 O O . ASN A 1 100 ? -6.953 28.800 37.537 1.00 34.09 100 ASN A O 1
ATOM 655 N N . VAL A 1 101 ? -6.392 27.414 35.858 1.00 31.86 101 VAL A N 1
ATOM 656 C CA . VAL A 1 101 ? -6.606 28.412 34.820 1.00 29.42 101 VAL A CA 1
ATOM 657 C C . VAL A 1 101 ? -7.971 28.084 34.236 1.00 29.13 101 VAL A C 1
ATOM 658 O O . VAL A 1 101 ? -8.164 27.019 33.654 1.00 28.97 101 VAL A O 1
ATOM 662 N N . ILE A 1 102 ? -8.923 28.992 34.402 1.00 29.31 102 ILE A N 1
ATOM 663 C CA . ILE A 1 102 ? -10.271 28.768 33.899 1.00 28.46 102 ILE A CA 1
ATOM 664 C C . ILE A 1 102 ? -10.418 29.354 32.502 1.00 28.11 102 ILE A C 1
ATOM 665 O O . ILE A 1 102 ? -10.101 30.522 32.280 1.00 27.93 102 ILE A O 1
ATOM 670 N N . VAL A 1 103 ? -10.895 28.535 31.567 1.00 26.25 103 VAL A N 1
ATOM 671 C CA . VAL A 1 103 ? -11.082 28.970 30.184 1.00 25.34 103 VAL A CA 1
ATOM 672 C C . VAL A 1 103 ? -12.142 30.067 30.089 1.00 25.25 103 VAL A C 1
ATOM 673 O O . VAL A 1 103 ? -13.284 29.894 30.524 1.00 25.02 103 VAL A O 1
ATOM 677 N N . GLN A 1 104 ? -11.759 31.204 29.518 1.00 26.18 104 GLN A N 1
ATOM 678 C CA . GLN A 1 104 ? -12.674 32.325 29.386 1.00 26.45 104 GLN A CA 1
ATOM 679 C C . GLN A 1 104 ? -13.380 32.361 28.033 1.00 26.78 104 GLN A C 1
ATOM 680 O O . GLN A 1 104 ? -12.927 31.758 27.058 1.00 25.45 104 GLN A O 1
ATOM 686 N N . ARG A 1 105 ? -14.499 33.074 27.991 1.00 25.86 105 ARG A N 1
ATOM 687 C CA . ARG A 1 105 ? -15.294 33.192 26.779 1.00 26.15 105 ARG A CA 1
ATOM 688 C C . ARG A 1 105 ? -14.743 34.263 25.852 1.00 26.08 105 ARG A C 1
ATOM 689 O O . ARG A 1 105 ? -14.736 35.443 26.188 1.00 26.30 105 ARG A O 1
ATOM 697 N N . GLY A 1 106 ? -14.267 33.845 24.689 1.00 26.39 106 GLY A N 1
ATOM 698 C CA . GLY A 1 106 ? -13.771 34.805 23.726 1.00 25.97 106 GLY A CA 1
ATOM 699 C C . GLY A 1 106 ? -14.873 35.078 22.717 1.00 26.08 106 GLY A C 1
ATOM 700 O O . GLY A 1 106 ? -15.868 34.352 22.668 1.00 25.72 106 GLY A O 1
ATOM 701 N N . PRO A 1 107 ? -14.741 36.133 21.906 1.00 26.39 107 PRO A N 1
ATOM 702 C CA . PRO A 1 107 ? -15.754 36.464 20.899 1.00 26.09 107 PRO A CA 1
ATOM 703 C C . PRO A 1 107 ? -15.666 35.417 19.784 1.00 26.06 107 PRO A C 1
ATOM 704 O O . PRO A 1 107 ? -14.579 35.142 19.283 1.00 27.85 107 PRO A O 1
ATOM 708 N N . THR A 1 108 ? -16.800 34.852 19.384 1.00 26.02 108 THR A N 1
ATOM 709 C CA . THR A 1 108 ? -16.808 33.828 18.343 1.00 26.17 108 THR A CA 1
ATOM 710 C C . THR A 1 108 ? -16.411 34.354 16.965 1.00 25.88 108 THR A C 1
ATOM 711 O O . THR A 1 108 ? -15.599 33.743 16.274 1.00 24.56 108 THR A O 1
ATOM 715 N N . LEU A 1 109 ? -16.972 35.494 16.582 1.00 25.22 109 LEU A N 1
ATOM 716 C CA . LEU A 1 109 ? -16.696 36.079 15.276 1.00 27.66 109 LEU A CA 1
ATOM 717 C C . LEU A 1 109 ? -16.860 35.004 14.204 1.00 26.35 109 LEU A C 1
ATOM 718 O O . LEU A 1 109 ? -17.901 34.348 14.141 1.00 27.03 109 LEU A O 1
ATOM 723 N N . ASP A 1 110 ? -15.840 34.803 13.376 1.00 26.23 110 ASP A N 1
ATOM 724 C CA . ASP A 1 110 ? -15.942 33.802 12.323 1.00 27.79 110 ASP A CA 1
ATOM 725 C C . ASP A 1 110 ? -15.155 32.529 12.628 1.00 28.41 110 ASP A C 1
ATOM 726 O O . ASP A 1 110 ? -14.704 31.832 11.716 1.00 27.87 110 ASP A O 1
ATOM 731 N N . GLY A 1 111 ? -15.016 32.209 13.910 1.00 25.85 111 GLY A N 1
ATOM 732 C CA . GLY A 1 111 ? -14.270 31.021 14.281 1.00 27.00 111 GLY A CA 1
ATOM 733 C C . GLY A 1 111 ? -15.055 29.724 14.241 1.00 27.69 111 GLY A C 1
ATOM 734 O O . GLY A 1 111 ? -14.471 28.649 14.354 1.00 27.88 111 GLY A O 1
ATOM 735 N N . ILE A 1 112 ? -16.372 29.814 14.069 1.00 28.97 112 ILE A N 1
ATOM 736 C CA . ILE A 1 112 ? -17.221 28.628 14.051 1.00 29.88 112 ILE A CA 1
ATOM 737 C C . ILE A 1 112 ? -18.067 28.499 12.788 1.00 32.10 112 ILE A C 1
ATOM 738 O O . ILE A 1 112 ? -19.099 29.157 12.653 1.00 33.47 112 ILE A O 1
ATOM 743 N N . GLY A 1 113 ? -17.633 27.637 11.873 1.00 32.98 113 GLY A N 1
ATOM 744 C CA . GLY A 1 113 ? -18.370 27.434 10.637 1.00 34.43 113 GLY A CA 1
ATOM 745 C C . GLY A 1 113 ? -19.585 26.538 10.809 1.00 35.15 113 GLY A C 1
ATOM 746 O O . GLY A 1 113 ? -19.897 26.106 11.920 1.00 33.70 113 GLY A O 1
ATOM 747 N N . LYS A 1 114 ? -20.260 26.242 9.700 1.00 36.72 114 LYS A N 1
ATOM 748 C CA . LYS A 1 114 ? -21.461 25.405 9.721 1.00 38.28 114 LYS A CA 1
ATOM 749 C C . LYS A 1 114 ? -21.240 24.024 10.334 1.00 36.75 114 LYS A C 1
ATOM 750 O O . LYS A 1 114 ? -22.012 23.581 11.182 1.00 35.72 114 LYS A O 1
ATOM 756 N N . TYR A 1 115 ? -20.189 23.344 9.895 1.00 36.52 115 TYR A N 1
ATOM 757 C CA . TYR A 1 115 ? -19.884 22.010 10.398 1.00 36.00 115 TYR A CA 1
ATOM 758 C C . TYR A 1 115 ? -19.614 22.037 11.898 1.00 33.96 115 TYR A C 1
ATOM 759 O O . TYR A 1 115 ? -20.091 21.173 12.639 1.00 32.61 115 TYR A O 1
ATOM 768 N N . TYR A 1 116 ? -18.854 23.028 12.348 1.00 31.49 116 TYR A N 1
ATOM 769 C CA . TYR A 1 116 ? -18.553 23.149 13.770 1.00 31.12 116 TYR A CA 1
ATOM 770 C C . TYR A 1 116 ? -19.835 23.476 14.545 1.00 31.28 116 TYR A C 1
ATOM 771 O O . TYR A 1 116 ? -20.165 22.814 15.526 1.00 31.09 116 TYR A O 1
ATOM 780 N N . ALA A 1 117 ? -20.560 24.491 14.085 1.00 33.18 117 ALA A N 1
ATOM 781 C CA . ALA A 1 117 ? -21.797 24.907 14.739 1.00 35.96 117 ALA A CA 1
ATOM 782 C C . ALA A 1 117 ? -22.777 23.751 14.893 1.00 36.88 117 ALA A C 1
ATOM 783 O O . ALA A 1 117 ? -23.492 23.663 15.891 1.00 36.95 117 ALA A O 1
ATOM 785 N N . ASP A 1 118 ? -22.816 22.864 13.906 1.00 37.18 118 ASP A N 1
ATOM 786 C CA . ASP A 1 118 ? -23.724 21.732 13.982 1.00 38.59 118 ASP A CA 1
ATOM 787 C C . ASP A 1 118 ? -23.183 20.640 14.887 1.00 37.05 118 ASP A C 1
ATOM 788 O O . ASP A 1 118 ? -23.907 19.711 15.242 1.00 36.59 118 ASP A O 1
ATOM 793 N N . THR A 1 119 ? -21.915 20.764 15.270 1.00 35.35 119 THR A N 1
ATOM 794 C CA . THR A 1 119 ? -21.277 19.771 16.125 1.00 34.43 119 THR A CA 1
ATOM 795 C C . THR A 1 119 ? -21.215 20.167 17.602 1.00 33.28 119 THR A C 1
ATOM 796 O O . THR A 1 119 ? -21.345 19.316 18.480 1.00 32.19 119 THR A O 1
ATOM 800 N N . ILE A 1 120 ? -21.012 21.450 17.883 1.00 31.93 120 ILE A N 1
ATOM 801 C CA . ILE A 1 120 ? -20.923 21.890 19.271 1.00 31.84 120 ILE A CA 1
ATOM 802 C C . ILE A 1 120 ? -21.960 22.945 19.637 1.00 32.04 120 ILE A C 1
ATOM 803 O O . ILE A 1 120 ? -22.640 23.489 18.770 1.00 31.36 120 ILE A O 1
ATOM 808 N N . GLU A 1 121 ? -22.072 23.220 20.933 1.00 34.16 121 GLU A N 1
ATOM 809 C CA . GLU A 1 121 ? -22.990 24.237 21.442 1.00 36.90 121 GLU A CA 1
ATOM 810 C C . GLU A 1 121 ? -22.145 25.386 21.983 1.00 35.84 121 GLU A C 1
ATOM 811 O O . GLU A 1 121 ? -21.244 25.168 22.797 1.00 36.30 121 GLU A O 1
ATOM 817 N N . LEU A 1 122 ? -22.424 26.603 21.529 1.00 33.50 122 LEU A N 1
ATOM 818 C CA . LEU A 1 122 ? -21.663 27.756 21.990 1.00 33.20 122 LEU A CA 1
ATOM 819 C C . LEU A 1 122 ? -22.006 28.081 23.431 1.00 32.77 122 LEU A C 1
ATOM 820 O O . LEU A 1 122 ? -23.153 27.939 23.854 1.00 31.68 122 LEU A O 1
ATOM 825 N N . SER A 1 123 ? -21.000 28.517 24.181 1.00 32.97 123 SER A N 1
ATOM 826 C CA . SER A 1 123 ? -21.175 28.880 25.582 1.00 33.13 123 SER A CA 1
ATOM 827 C C . SER A 1 123 ? -22.131 30.058 25.740 1.00 33.58 123 SER A C 1
ATOM 828 O O . SER A 1 123 ? -22.093 31.011 24.959 1.00 32.06 123 SER A O 1
ATOM 831 N N . ASP A 1 124 ? -22.984 29.973 26.757 1.00 34.50 124 ASP A N 1
ATOM 832 C CA . ASP A 1 124 ? -23.955 31.015 27.075 1.00 35.98 124 ASP A CA 1
ATOM 833 C C . ASP A 1 124 ? -23.276 32.248 27.666 1.00 35.07 124 ASP A C 1
ATOM 834 O O . ASP A 1 124 ? -23.846 33.335 27.665 1.00 33.81 124 ASP A O 1
ATOM 839 N N . ALA A 1 125 ? -22.068 32.072 28.189 1.00 33.53 125 ALA A N 1
ATOM 840 C CA . ALA A 1 125 ? -21.344 33.179 28.800 1.00 33.79 125 ALA A CA 1
ATOM 841 C C . ALA A 1 125 ? -21.114 34.324 27.823 1.00 33.45 125 ALA A C 1
ATOM 842 O O . ALA A 1 125 ? -21.038 34.118 26.613 1.00 33.21 125 ALA A O 1
ATOM 844 N N . GLU A 1 126 ? -21.013 35.534 28.362 1.00 32.63 126 GLU A N 1
ATOM 845 C CA . GLU A 1 126 ? -20.774 36.723 27.557 1.00 33.08 126 GLU A CA 1
ATOM 846 C C . GLU A 1 126 ? -19.289 36.817 27.236 1.00 30.57 126 GLU A C 1
ATOM 847 O O . GLU A 1 126 ? -18.445 36.631 28.114 1.00 28.10 126 GLU A O 1
ATOM 853 N N . PRO A 1 127 ? -18.949 37.116 25.977 1.00 28.39 127 PRO A N 1
ATOM 854 C CA . PRO A 1 127 ? -17.537 37.231 25.616 1.00 28.06 127 PRO A CA 1
ATOM 855 C C . PRO A 1 127 ? -16.882 38.295 26.500 1.00 28.63 127 PRO A C 1
ATOM 856 O O . PRO A 1 127 ? -17.463 39.363 26.724 1.00 26.88 127 PRO A O 1
ATOM 860 N N . VAL A 1 128 ? -15.685 38.004 27.004 1.00 28.42 128 VAL A N 1
ATOM 861 C CA . VAL A 1 128 ? -14.974 38.944 27.868 1.00 29.65 128 VAL A CA 1
ATOM 862 C C . VAL A 1 128 ? -14.175 39.959 27.059 1.00 30.51 128 VAL A C 1
ATOM 863 O O . VAL A 1 128 ? -14.126 39.891 25.833 1.00 31.21 128 VAL A O 1
ATOM 867 N N . ASP A 1 129 ? -13.560 40.902 27.767 1.00 31.06 129 ASP A N 1
ATOM 868 C CA . ASP A 1 129 ? -12.715 41.920 27.154 1.00 31.82 129 ASP A CA 1
ATOM 869 C C . ASP A 1 129 ? -11.348 41.252 27.100 1.00 30.87 129 ASP A C 1
ATOM 870 O O . ASP A 1 129 ? -10.629 41.215 28.098 1.00 29.49 129 ASP A O 1
ATOM 875 N N . VAL A 1 130 ? -11.000 40.718 25.936 1.00 29.11 130 VAL A N 1
ATOM 876 C CA . VAL A 1 130 ? -9.736 40.017 25.766 1.00 28.32 130 VAL A CA 1
ATOM 877 C C . VAL A 1 130 ? -8.492 40.810 26.143 1.00 28.05 130 VAL A C 1
ATOM 878 O O . VAL A 1 130 ? -7.587 40.265 26.776 1.00 27.18 130 VAL A O 1
ATOM 882 N N . VAL A 1 131 ? -8.435 42.083 25.761 1.00 28.41 131 VAL A N 1
ATOM 883 C CA . VAL A 1 131 ? -7.269 42.895 26.097 1.00 29.87 131 VAL A CA 1
ATOM 884 C C . VAL A 1 131 ? -7.085 42.945 27.611 1.00 31.28 131 VAL A C 1
ATOM 885 O O . VAL A 1 131 ? -5.994 42.692 28.121 1.00 29.64 131 VAL A O 1
ATOM 889 N N . GLN A 1 132 ? -8.158 43.262 28.328 1.00 32.53 132 GLN A N 1
ATOM 890 C CA . GLN A 1 132 ? -8.094 43.329 29.783 1.00 33.98 132 GLN A CA 1
ATOM 891 C C . GLN A 1 132 ? -7.689 41.969 30.347 1.00 31.36 132 GLN A C 1
ATOM 892 O O . GLN A 1 132 ? -6.833 41.889 31.219 1.00 31.09 132 GLN A O 1
ATOM 898 N N . ALA A 1 133 ? -8.289 40.900 29.830 1.00 30.77 133 ALA A N 1
ATOM 899 C CA . ALA A 1 133 ? -7.968 39.548 30.291 1.00 30.49 133 ALA A CA 1
ATOM 900 C C . ALA A 1 133 ? -6.474 39.245 30.131 1.00 29.70 133 ALA A C 1
ATOM 901 O O . ALA A 1 133 ? -5.847 38.670 31.024 1.00 28.52 133 ALA A O 1
ATOM 903 N N . LEU A 1 134 ? -5.904 39.632 28.992 1.00 28.22 134 LEU A N 1
ATOM 904 C CA . LEU A 1 134 ? -4.484 39.399 28.750 1.00 28.34 134 LEU A CA 1
ATOM 905 C C . LEU A 1 134 ? -3.633 40.162 29.771 1.00 29.70 134 LEU A C 1
ATOM 906 O O . LEU A 1 134 ? -2.706 39.605 30.365 1.00 28.94 134 LEU A O 1
ATOM 911 N N . LYS A 1 135 ? -3.959 41.435 29.982 1.00 30.20 135 LYS A N 1
ATOM 912 C CA . LYS A 1 135 ? -3.217 42.257 30.933 1.00 31.82 135 LYS A CA 1
ATOM 913 C C . LYS A 1 135 ? -3.323 41.703 32.349 1.00 31.05 135 LYS A C 1
ATOM 914 O O . LYS A 1 135 ? -2.319 41.565 33.049 1.00 30.06 135 LYS A O 1
ATOM 920 N N . GLU A 1 136 ? -4.538 41.375 32.770 1.00 32.08 136 GLU A N 1
ATOM 921 C CA . GLU A 1 136 ? -4.738 40.853 34.115 1.00 33.88 136 GLU A CA 1
ATOM 922 C C . GLU A 1 136 ? -3.950 39.573 34.365 1.00 32.43 136 GLU A C 1
ATOM 923 O O . GLU A 1 136 ? -3.502 39.330 35.483 1.00 31.45 136 GLU A O 1
ATOM 929 N N . ALA A 1 137 ? -3.772 38.763 33.325 1.00 31.35 137 ALA A N 1
ATOM 930 C CA . ALA A 1 137 ? -3.026 37.512 33.455 1.00 31.13 137 ALA A CA 1
ATOM 931 C C . ALA A 1 137 ? -1.530 37.704 33.205 1.00 29.75 137 ALA A C 1
ATOM 932 O O . ALA A 1 137 ? -0.750 36.761 33.320 1.00 31.00 137 ALA A O 1
ATOM 934 N N . LYS A 1 138 ? -1.134 38.925 32.863 1.00 29.02 138 LYS A N 1
ATOM 935 C CA . LYS A 1 138 ? 0.270 39.230 32.591 1.00 30.31 138 LYS A CA 1
ATOM 936 C C . LYS A 1 138 ? 0.862 38.229 31.604 1.00 28.38 138 LYS A C 1
ATOM 937 O O . LYS A 1 138 ? 1.910 37.629 31.848 1.00 27.48 138 LYS A O 1
ATOM 943 N N . VAL A 1 139 ? 0.174 38.064 30.484 1.00 27.02 139 VAL A N 1
ATOM 944 C CA . VAL A 1 139 ? 0.599 37.140 29.442 1.00 25.91 139 VAL A CA 1
ATOM 945 C C . VAL A 1 139 ? 1.809 37.663 28.680 1.00 24.70 139 VAL A C 1
ATOM 946 O O . VAL A 1 139 ? 1.912 38.859 28.432 1.00 23.80 139 VAL A O 1
ATOM 950 N N . ASP A 1 140 ? 2.719 36.760 28.314 1.00 25.77 140 ASP A N 1
ATOM 951 C CA . ASP A 1 140 ? 3.902 37.120 27.531 1.00 26.94 140 ASP A CA 1
ATOM 952 C C . ASP A 1 140 ? 3.665 36.744 26.072 1.00 26.05 140 ASP A C 1
ATOM 953 O O . ASP A 1 140 ? 3.999 37.500 25.155 1.00 24.39 140 ASP A O 1
ATOM 958 N N . VAL A 1 141 ? 3.089 35.565 25.871 1.00 25.21 141 VAL A N 1
ATOM 959 C CA . VAL A 1 141 ? 2.828 35.058 24.526 1.00 25.26 141 VAL A CA 1
ATOM 960 C C . VAL A 1 141 ? 1.441 34.444 24.371 1.00 25.83 141 VAL A C 1
ATOM 961 O O . VAL A 1 141 ? 1.011 33.615 25.175 1.00 24.61 141 VAL A O 1
ATOM 965 N N 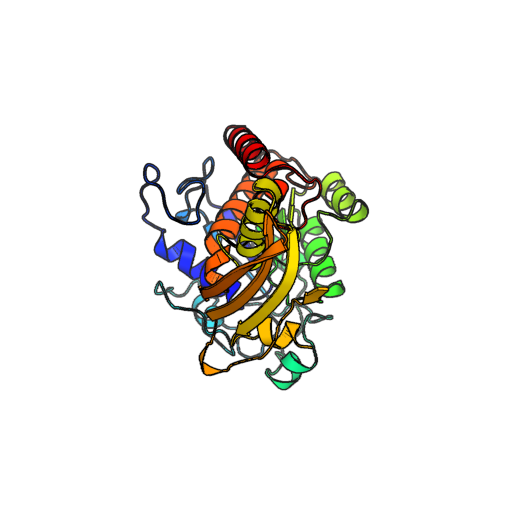. LEU A 1 142 ? 0.752 34.856 23.315 1.00 23.69 142 LEU A N 1
ATOM 966 C CA . LEU A 1 142 ? -0.568 34.343 23.014 1.00 23.04 142 LEU A CA 1
ATOM 967 C C . LEU A 1 142 ? -0.432 33.458 21.776 1.00 24.07 142 LEU A C 1
ATOM 968 O O . LEU A 1 142 ? 0.059 33.900 20.735 1.00 22.53 142 LEU A O 1
ATOM 973 N N . VAL A 1 143 ? -0.846 32.203 21.899 1.00 22.72 143 VAL A N 1
ATOM 974 C CA . VAL A 1 143 ? -0.787 31.271 20.778 1.00 23.52 143 VAL A CA 1
ATOM 975 C C . VAL A 1 143 ? -2.196 31.112 20.226 1.00 23.47 143 VAL A C 1
ATOM 976 O O . VAL A 1 143 ? -3.120 30.769 20.967 1.00 21.89 143 VAL A O 1
ATOM 980 N N . SER A 1 144 ? -2.361 31.351 18.928 1.00 21.19 144 SER A N 1
ATOM 981 C CA . SER A 1 144 ? -3.675 31.228 18.315 1.00 21.27 144 SER A CA 1
ATOM 982 C C . SER A 1 144 ? -3.897 29.929 17.538 1.00 22.72 144 SER A C 1
ATOM 983 O O . SER A 1 144 ? -3.188 29.644 16.573 1.00 20.25 144 SER A O 1
ATOM 986 N N . TYR A 1 145 ? -4.898 29.159 17.971 1.00 21.59 145 TYR A N 1
ATOM 987 C CA . TYR A 1 145 ? -5.268 27.887 17.347 1.00 22.88 145 TYR A CA 1
ATOM 988 C C . TYR A 1 145 ? -6.678 27.933 16.750 1.00 23.61 145 TYR A C 1
ATOM 989 O O . TYR A 1 145 ? -7.388 26.924 16.738 1.00 25.07 145 TYR A O 1
ATOM 998 N N . LEU A 1 146 ? -7.085 29.104 16.276 1.00 23.79 146 LEU A N 1
ATOM 999 C CA . LEU A 1 146 ? -8.403 29.274 15.669 1.00 25.70 146 LEU A CA 1
ATOM 1000 C C . LEU A 1 146 ? -8.521 28.353 14.462 1.00 25.46 146 LEU A C 1
ATOM 1001 O O . LEU A 1 146 ? -7.516 28.018 13.838 1.00 23.80 146 LEU A O 1
ATOM 1006 N N . PRO A 1 147 ? -9.749 27.928 14.124 1.00 24.65 147 PRO A N 1
ATOM 1007 C CA . PRO A 1 147 ? -9.960 27.046 12.972 1.00 25.03 147 PRO A CA 1
ATOM 1008 C C . PRO A 1 147 ? -9.614 27.761 11.659 1.00 24.43 147 PRO A C 1
ATOM 1009 O O . PRO A 1 147 ? -9.655 28.987 11.580 1.00 21.88 147 PRO A O 1
ATOM 1013 N N . VAL A 1 148 ? -9.267 26.994 10.635 1.00 24.97 148 VAL A N 1
ATOM 1014 C CA . VAL A 1 148 ? -8.947 27.579 9.337 1.00 27.69 148 VAL A CA 1
ATOM 1015 C C . VAL A 1 148 ? -10.135 28.423 8.875 1.00 28.29 148 VAL A C 1
ATOM 1016 O O . VAL A 1 148 ? -11.287 28.042 9.085 1.00 28.06 148 VAL A O 1
ATOM 1020 N N . GLY A 1 149 ? -9.850 29.571 8.266 1.00 29.68 149 GLY A N 1
ATOM 1021 C CA . GLY A 1 149 ? -10.907 30.443 7.778 1.00 30.16 149 GLY A CA 1
ATOM 1022 C C . GLY A 1 149 ? -11.352 31.540 8.733 1.00 30.81 149 GLY A C 1
ATOM 1023 O O . GLY A 1 149 ? -12.121 32.425 8.356 1.00 30.43 149 GLY A O 1
ATOM 1024 N N . SER A 1 150 ? -10.866 31.500 9.968 1.00 30.02 150 SER A N 1
ATOM 1025 C CA . SER A 1 150 ? -11.248 32.497 10.963 1.00 30.11 150 SER A CA 1
ATOM 1026 C C . SER A 1 150 ? -10.434 33.786 10.847 1.00 30.23 150 SER A C 1
ATOM 1027 O O . SER A 1 150 ? -9.743 34.182 11.791 1.00 29.99 150 SER A O 1
ATOM 1030 N N . GLU A 1 151 ? -10.531 34.458 9.702 1.00 29.80 151 GLU A N 1
ATOM 1031 C CA . GLU A 1 151 ? -9.769 35.684 9.496 1.00 31.13 151 GLU A CA 1
ATOM 1032 C C . GLU A 1 151 ? -10.098 36.825 10.453 1.00 31.31 151 GLU A C 1
ATOM 1033 O O . GLU A 1 151 ? -9.197 37.419 11.048 1.00 32.11 151 GLU A O 1
ATOM 1039 N N . GLU A 1 152 ? -11.380 37.145 10.590 1.00 28.76 152 GLU A N 1
ATOM 1040 C CA . GLU A 1 152 ? -11.789 38.226 11.473 1.00 30.82 152 GLU A CA 1
ATOM 1041 C C . GLU A 1 152 ? -11.392 37.902 12.915 1.00 28.48 152 GLU A C 1
ATOM 1042 O O . GLU A 1 152 ? -10.887 38.758 13.638 1.00 27.96 152 GLU A O 1
ATOM 1048 N N . ALA A 1 153 ? -11.612 36.658 13.320 1.00 27.50 153 ALA A N 1
ATOM 1049 C CA . ALA A 1 153 ? -11.287 36.230 14.676 1.00 26.10 153 ALA A CA 1
ATOM 1050 C C . ALA A 1 153 ? -9.785 36.262 14.962 1.00 26.34 153 ALA A C 1
ATOM 1051 O O . ALA A 1 153 ? -9.358 36.717 16.024 1.00 26.40 153 ALA A O 1
ATOM 1053 N N . ASP A 1 154 ? -8.980 35.790 14.017 1.00 25.11 154 ASP A N 1
ATOM 1054 C CA . ASP A 1 154 ? -7.539 35.770 14.220 1.00 26.42 154 ASP A CA 1
ATOM 1055 C C . ASP A 1 154 ? -6.969 37.186 14.251 1.00 27.19 154 ASP A C 1
ATOM 1056 O O . ASP A 1 154 ? -6.074 37.491 15.044 1.00 26.35 154 ASP A O 1
ATOM 1061 N N . LYS A 1 155 ? -7.493 38.061 13.400 1.00 27.15 155 LYS A N 1
ATOM 1062 C CA . LYS A 1 155 ? -7.012 39.431 13.385 1.00 27.72 155 LYS A CA 1
ATOM 1063 C C . LYS A 1 155 ? -7.491 40.168 14.628 1.00 27.23 155 LYS A C 1
ATOM 1064 O O . LYS A 1 155 ? -6.813 41.071 15.119 1.00 28.28 155 LYS A O 1
ATOM 1070 N N . PHE A 1 156 ? -8.650 39.776 15.147 1.00 25.21 156 PHE A N 1
ATOM 1071 C CA . PHE A 1 156 ? -9.157 40.403 16.363 1.00 26.75 156 PHE A CA 1
ATOM 1072 C C . PHE A 1 156 ? -8.205 40.071 17.514 1.00 26.00 156 PHE A C 1
ATOM 1073 O O . PHE A 1 156 ? -7.770 40.958 18.260 1.00 26.08 156 PHE A O 1
ATOM 1081 N N . TYR A 1 157 ? -7.891 38.787 17.659 1.00 24.77 157 TYR A N 1
ATOM 1082 C CA . TYR A 1 157 ? -6.990 38.340 18.716 1.00 25.01 157 TYR A CA 1
ATOM 1083 C C . TYR A 1 157 ? -5.591 38.920 18.541 1.00 25.29 157 TYR A C 1
ATOM 1084 O O . TYR A 1 157 ? -4.928 39.260 19.523 1.00 24.65 157 TYR A O 1
ATOM 1093 N N . ALA A 1 158 ? -5.146 39.038 17.292 1.00 24.60 158 ALA A N 1
ATOM 1094 C CA . ALA A 1 158 ? -3.836 39.613 17.013 1.00 26.03 158 ALA A CA 1
ATOM 1095 C C . ALA A 1 158 ? -3.834 41.054 17.534 1.00 27.31 158 ALA A C 1
ATOM 1096 O O . ALA A 1 158 ? -2.881 41.494 18.181 1.00 25.53 158 ALA A O 1
ATOM 1098 N N . GLN A 1 159 ? -4.911 41.781 17.248 1.00 28.59 159 GLN A N 1
ATOM 1099 C CA . GLN A 1 159 ? -5.043 43.163 17.699 1.00 31.51 159 GLN A CA 1
ATOM 1100 C C . GLN A 1 159 ? -4.996 43.268 19.214 1.00 30.41 159 GLN A C 1
ATOM 1101 O O . GLN A 1 159 ? -4.340 44.157 19.754 1.00 30.20 159 GLN A O 1
ATOM 1107 N N . CYS A 1 160 ? -5.711 42.378 19.898 1.00 28.53 160 CYS A N 1
ATOM 1108 C CA . CYS A 1 160 ? -5.716 42.396 21.358 1.00 29.04 160 CYS A CA 1
ATOM 1109 C C . CYS A 1 160 ? -4.294 42.207 21.858 1.00 27.95 160 CYS A C 1
ATOM 1110 O O . CYS A 1 160 ? -3.853 42.897 22.776 1.00 29.39 160 CYS A O 1
ATOM 1113 N N . ALA A 1 161 ? -3.581 41.266 21.247 1.00 27.36 161 ALA A N 1
ATOM 1114 C CA . ALA A 1 161 ? -2.202 40.981 21.625 1.00 28.42 161 ALA A CA 1
ATOM 1115 C C . ALA A 1 161 ? -1.364 42.246 21.507 1.00 28.23 161 ALA A C 1
ATOM 1116 O O . ALA A 1 161 ? -0.630 42.602 22.426 1.00 26.45 161 ALA A O 1
ATOM 1118 N N . ILE A 1 162 ? -1.470 42.921 20.365 1.00 28.91 162 ILE A N 1
ATOM 1119 C CA . ILE A 1 162 ? -0.736 44.160 20.153 1.00 28.41 162 ILE A CA 1
ATOM 1120 C C . ILE A 1 162 ? -1.086 45.161 21.248 1.00 29.29 162 ILE A C 1
ATOM 1121 O O . ILE A 1 162 ? -0.197 45.736 21.869 1.00 30.13 162 ILE A O 1
ATOM 1126 N N . ASP A 1 163 ? -2.381 45.358 21.486 1.00 27.39 163 ASP A N 1
ATOM 1127 C CA . ASP A 1 163 ? -2.838 46.310 22.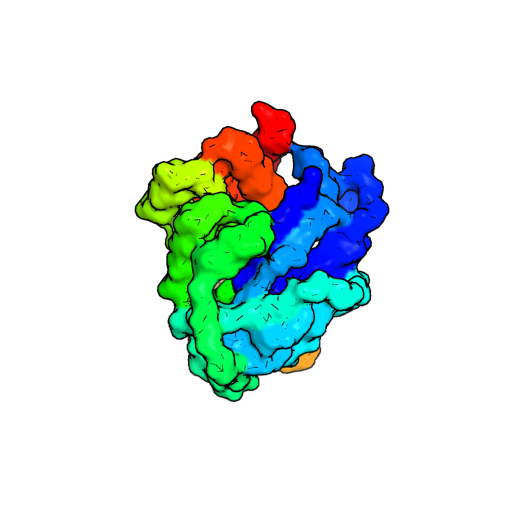496 1.00 29.62 163 ASP A CA 1
ATOM 1128 C C . ASP A 1 163 ? -2.375 45.982 23.916 1.00 29.99 163 ASP A C 1
ATOM 1129 O O . ASP A 1 163 ? -2.122 46.883 24.713 1.00 30.33 163 ASP A O 1
ATOM 1134 N N . ALA A 1 164 ? -2.262 44.697 24.231 1.00 28.27 164 ALA A N 1
ATOM 1135 C CA . ALA A 1 164 ? -1.829 44.277 25.561 1.00 30.25 164 ALA A CA 1
ATOM 1136 C C . ALA A 1 164 ? -0.307 44.138 25.662 1.00 29.63 164 ALA A C 1
ATOM 1137 O O . ALA A 1 164 ? 0.231 43.846 26.735 1.00 28.55 164 ALA A O 1
ATOM 1139 N N . GLY A 1 165 ? 0.385 44.353 24.547 1.00 27.65 165 GLY A N 1
ATOM 1140 C CA . GLY A 1 165 ? 1.832 44.225 24.548 1.00 28.46 165 GLY A CA 1
ATOM 1141 C C . GLY A 1 165 ? 2.248 42.775 24.713 1.00 27.98 165 GLY A C 1
ATOM 1142 O O . GLY A 1 165 ? 3.252 42.470 25.353 1.00 28.77 165 GLY A O 1
ATOM 1143 N N . VAL A 1 166 ? 1.464 41.878 24.125 1.00 27.73 166 VAL A N 1
ATOM 1144 C CA . VAL A 1 166 ? 1.717 40.444 24.206 1.00 25.16 166 VAL A CA 1
ATOM 1145 C C . VAL A 1 166 ? 2.182 39.876 22.868 1.00 24.79 166 VAL A C 1
ATOM 1146 O O . VAL A 1 166 ? 1.581 40.152 21.827 1.00 24.48 166 VAL A O 1
ATOM 1150 N N . ALA A 1 167 ? 3.247 39.081 22.901 1.00 23.45 167 ALA A N 1
ATOM 1151 C CA . ALA A 1 167 ? 3.770 38.467 21.684 1.00 24.80 167 ALA A CA 1
ATOM 1152 C C . ALA A 1 167 ? 2.709 37.517 21.131 1.00 24.82 167 ALA A C 1
ATOM 1153 O O . ALA A 1 167 ? 1.968 36.892 21.891 1.00 24.79 167 ALA A O 1
ATOM 1155 N N . PHE A 1 168 ? 2.652 37.411 19.807 1.00 24.30 168 PHE A N 1
ATOM 1156 C CA . PHE A 1 168 ? 1.668 36.581 19.122 1.00 24.04 168 PHE A CA 1
ATOM 1157 C C . PHE A 1 168 ? 2.290 35.451 18.292 1.00 25.76 168 PHE A C 1
ATOM 1158 O O . PHE A 1 168 ? 3.249 35.672 17.539 1.00 25.42 168 PHE A O 1
ATOM 1166 N N . VAL A 1 169 ? 1.751 34.243 18.440 1.00 23.96 169 VAL A N 1
ATOM 1167 C CA . VAL A 1 169 ? 2.203 33.096 17.653 1.00 22.97 169 VAL A CA 1
ATOM 1168 C C . VAL A 1 169 ? 0.969 32.653 16.861 1.00 24.16 169 VAL A C 1
ATOM 1169 O O . VAL A 1 169 ? 0.022 32.100 17.425 1.00 24.81 169 VAL A O 1
ATOM 1173 N N . ASN A 1 170 ? 0.988 32.913 15.554 1.00 23.59 170 ASN A N 1
ATOM 1174 C CA . ASN A 1 170 ? -0.123 32.601 14.658 1.00 22.34 170 ASN A CA 1
ATOM 1175 C C . ASN A 1 170 ? 0.024 31.215 14.038 1.00 23.65 170 ASN A C 1
ATOM 1176 O O . ASN A 1 170 ? 0.740 31.043 13.043 1.00 23.26 170 ASN A O 1
ATOM 1181 N N . ALA A 1 171 ? -0.680 30.237 14.596 1.00 22.20 171 ALA A N 1
ATOM 1182 C CA . ALA A 1 171 ? -0.572 28.866 14.115 1.00 24.43 171 ALA A CA 1
ATOM 1183 C C . ALA A 1 171 ? -1.414 28.490 12.900 1.00 25.70 171 ALA A C 1
ATOM 1184 O O . ALA A 1 171 ? -1.150 27.461 12.278 1.00 24.93 171 ALA A O 1
ATOM 1186 N N . LEU A 1 172 ? -2.411 29.305 12.555 1.00 27.08 172 LEU A N 1
ATOM 1187 C CA . LEU A 1 172 ? -3.275 28.991 11.415 1.00 28.86 172 LEU A CA 1
ATOM 1188 C C . LEU A 1 172 ? -2.990 29.808 10.156 1.00 30.22 172 LEU A C 1
ATOM 1189 O O . LEU A 1 172 ? -2.369 30.862 10.217 1.00 29.26 172 LEU A O 1
ATOM 1194 N N . PRO A 1 173 ? -3.443 29.320 8.988 1.00 31.62 173 PRO A N 1
ATOM 1195 C CA . PRO A 1 173 ? -3.210 30.034 7.728 1.00 33.27 173 PRO A CA 1
ATOM 1196 C C . PRO A 1 173 ? -4.003 31.320 7.478 1.00 33.86 173 PRO A C 1
ATOM 1197 O O . PRO A 1 173 ? -4.738 31.428 6.497 1.00 36.94 173 PRO A O 1
ATOM 1201 N N . VAL A 1 174 ? -3.867 32.283 8.381 1.00 33.41 174 VAL A N 1
ATOM 1202 C CA . VAL A 1 174 ? -4.498 33.589 8.220 1.00 32.20 174 VAL A CA 1
ATOM 1203 C C . VAL A 1 174 ? -3.273 34.479 8.139 1.00 32.27 174 VAL A C 1
ATOM 1204 O O . VAL A 1 174 ? -2.429 34.461 9.041 1.00 29.81 174 VAL A O 1
ATOM 1208 N N . PHE A 1 175 ? -3.152 35.238 7.057 1.00 30.96 175 PHE A N 1
ATOM 1209 C CA . PHE A 1 175 ? -1.977 36.074 6.884 1.00 30.98 175 PHE A CA 1
ATOM 1210 C C . PHE A 1 175 ? -1.955 37.313 7.760 1.00 31.10 175 PHE A C 1
ATOM 1211 O O . PHE A 1 175 ? -2.774 38.223 7.612 1.00 31.56 175 PHE A O 1
ATOM 1219 N N . ILE A 1 176 ? -1.005 37.324 8.689 1.00 29.40 176 ILE A N 1
ATOM 1220 C CA . ILE A 1 176 ? -0.836 38.433 9.613 1.00 29.51 176 ILE A CA 1
ATOM 1221 C C . ILE A 1 176 ? 0.640 38.790 9.634 1.00 29.59 176 ILE A C 1
ATOM 1222 O O . ILE A 1 176 ? 1.024 39.887 9.232 1.00 30.45 176 ILE A O 1
ATOM 1227 N N . ALA A 1 177 ? 1.471 37.864 10.102 1.00 28.92 177 ALA A N 1
ATOM 1228 C CA . ALA A 1 177 ? 2.906 38.104 10.129 1.00 29.16 177 ALA A CA 1
ATOM 1229 C C . ALA A 1 177 ? 3.397 38.275 8.695 1.00 29.63 177 ALA A C 1
ATOM 1230 O O . ALA A 1 177 ? 4.341 39.022 8.441 1.00 30.38 177 ALA A O 1
ATOM 1232 N N . SER A 1 178 ? 2.751 37.583 7.758 1.00 29.74 178 SER A N 1
ATOM 1233 C CA . SER A 1 178 ? 3.152 37.665 6.359 1.00 30.55 178 SER A CA 1
ATOM 1234 C C . SER A 1 178 ? 2.409 38.742 5.566 1.00 31.84 178 SER A C 1
ATOM 1235 O O . SER A 1 178 ? 2.544 38.819 4.347 1.00 32.33 178 SER A O 1
ATOM 1238 N N . ASP A 1 179 ? 1.617 39.560 6.257 1.00 33.16 179 ASP A N 1
ATOM 1239 C CA . ASP A 1 179 ? 0.902 40.665 5.614 1.00 34.73 179 ASP A CA 1
ATOM 1240 C C . ASP A 1 179 ? 1.629 41.932 6.064 1.00 35.78 179 ASP A C 1
ATOM 1241 O O . ASP A 1 179 ? 1.550 42.321 7.235 1.00 36.57 179 ASP A O 1
ATOM 1246 N N . PRO A 1 180 ? 2.344 42.595 5.138 1.00 35.77 180 PRO A N 1
ATOM 1247 C CA . PRO A 1 180 ? 3.091 43.818 5.453 1.00 34.88 180 PRO A CA 1
ATOM 1248 C C . PRO A 1 180 ? 2.340 44.782 6.364 1.00 34.34 180 PRO A C 1
ATOM 1249 O O . PRO A 1 180 ? 2.931 45.381 7.260 1.00 33.59 180 PRO A O 1
ATOM 1253 N N . VAL A 1 181 ? 1.038 44.922 6.138 1.00 33.18 181 VAL A N 1
ATOM 1254 C CA . VAL A 1 181 ? 0.221 45.819 6.950 1.00 33.33 181 VAL A CA 1
ATOM 1255 C C . VAL A 1 181 ? 0.245 45.411 8.428 1.00 33.30 181 VAL A C 1
ATOM 1256 O O . VAL A 1 181 ? 0.446 46.251 9.307 1.00 31.76 181 VAL A O 1
ATOM 1260 N N . TRP A 1 182 ? 0.050 44.122 8.696 1.00 32.76 182 TRP A N 1
ATOM 1261 C CA . TRP A 1 182 ? 0.054 43.634 10.071 1.00 32.72 182 TRP A CA 1
ATOM 1262 C C . TRP A 1 182 ? 1.456 43.546 10.644 1.00 32.49 182 TRP A C 1
ATOM 1263 O O . TRP A 1 182 ? 1.660 43.745 11.843 1.00 32.21 182 TRP A O 1
ATOM 1274 N N . ALA A 1 183 ? 2.427 43.259 9.788 1.00 33.09 183 ALA A N 1
ATOM 1275 C CA . ALA A 1 183 ? 3.806 43.180 10.240 1.00 32.72 183 ALA A CA 1
ATOM 1276 C C . ALA A 1 183 ? 4.187 44.545 10.818 1.00 33.45 183 ALA A C 1
ATOM 1277 O O . ALA A 1 183 ? 4.847 44.633 11.854 1.00 32.60 183 ALA A O 1
ATOM 1279 N N . LYS A 1 184 ? 3.736 45.607 10.153 1.00 33.51 184 LYS A N 1
ATOM 1280 C CA . LYS A 1 184 ? 4.026 46.976 10.579 1.00 34.78 184 LYS A CA 1
ATOM 1281 C C . LYS A 1 184 ? 3.337 47.352 11.895 1.00 33.43 184 LYS A C 1
ATOM 1282 O O . LYS A 1 184 ? 3.889 48.096 12.712 1.00 32.82 184 LYS A O 1
ATOM 1288 N N . LYS A 1 185 ? 2.126 46.847 12.095 1.00 31.25 185 LYS A N 1
ATOM 1289 C CA . LYS A 1 185 ? 1.390 47.140 13.317 1.00 31.40 185 LYS A CA 1
ATOM 1290 C C . LYS A 1 185 ? 2.151 46.587 14.518 1.00 30.21 185 LYS A C 1
ATOM 1291 O O . LYS A 1 185 ? 2.323 47.277 15.525 1.00 29.65 185 LYS A O 1
ATOM 1297 N N . PHE A 1 186 ? 2.620 45.347 14.404 1.00 29.36 186 PHE A N 1
ATOM 1298 C CA . PHE A 1 186 ? 3.392 44.726 15.478 1.00 28.46 186 PHE A CA 1
ATOM 1299 C C . PHE A 1 186 ? 4.710 45.470 15.660 1.00 29.03 186 PHE A C 1
ATOM 1300 O O . PHE A 1 186 ? 5.108 45.791 16.786 1.00 27.44 186 PHE A O 1
ATOM 1308 N N . THR A 1 187 ? 5.389 45.749 14.551 1.00 28.77 187 THR A N 1
ATOM 1309 C CA . THR A 1 187 ? 6.659 46.459 14.615 1.00 30.56 187 THR A CA 1
ATOM 1310 C C . THR A 1 187 ? 6.513 47.786 15.348 1.00 31.69 187 THR A C 1
ATOM 1311 O O . THR A 1 187 ? 7.244 48.058 16.298 1.00 32.00 187 THR A O 1
ATOM 1315 N N . ASP A 1 188 ? 5.561 48.603 14.906 1.00 33.29 188 ASP A N 1
ATOM 1316 C CA . ASP A 1 188 ? 5.328 49.911 15.508 1.00 34.54 188 ASP A CA 1
ATOM 1317 C C . ASP A 1 188 ? 4.957 49.853 16.984 1.00 35.18 188 ASP A C 1
ATOM 1318 O O . ASP A 1 188 ? 5.208 50.806 17.725 1.00 36.06 188 ASP A O 1
ATOM 1323 N N . ALA A 1 189 ? 4.363 48.743 17.416 1.00 33.92 189 ALA A N 1
ATOM 1324 C CA . ALA A 1 189 ? 3.971 48.603 18.813 1.00 32.44 189 ALA A CA 1
ATOM 1325 C C . ALA A 1 189 ? 5.066 47.936 19.638 1.00 32.27 189 ALA A C 1
ATOM 1326 O O . ALA A 1 189 ? 4.945 47.815 20.855 1.00 32.79 189 ALA A O 1
ATOM 1328 N N . ARG A 1 190 ? 6.133 47.505 18.972 1.00 31.68 190 ARG A N 1
ATOM 1329 C CA . ARG A 1 190 ? 7.244 46.840 19.649 1.00 33.78 190 ARG A CA 1
ATOM 1330 C C . ARG A 1 190 ? 6.806 45.480 20.186 1.00 33.53 190 ARG A C 1
ATOM 1331 O O . ARG A 1 190 ? 7.310 45.014 21.207 1.00 33.09 190 ARG A O 1
ATOM 1339 N N . VAL A 1 191 ? 5.859 44.849 19.503 1.00 31.58 191 VAL A N 1
ATOM 1340 C CA . VAL A 1 191 ? 5.367 43.544 19.923 1.00 29.48 191 VAL A CA 1
ATOM 1341 C C . VAL A 1 191 ? 5.798 42.517 18.885 1.00 29.21 191 VAL A C 1
ATOM 1342 O O . VAL A 1 191 ? 5.581 42.706 17.687 1.00 29.31 191 VAL A O 1
ATOM 1346 N N . PRO A 1 192 ? 6.418 41.415 19.333 1.00 28.13 192 PRO A N 1
ATOM 1347 C CA . PRO A 1 192 ? 6.881 40.366 18.423 1.00 27.19 192 PRO A CA 1
ATOM 1348 C C . PRO A 1 192 ? 5.753 39.474 17.917 1.00 26.88 192 PRO A C 1
ATOM 1349 O O . PRO A 1 192 ? 4.726 39.296 18.583 1.00 26.83 192 PRO A O 1
ATOM 1353 N N . ILE A 1 193 ? 5.948 38.926 16.726 1.00 25.25 193 ILE A N 1
ATOM 1354 C CA . ILE A 1 193 ? 4.988 38.000 16.155 1.00 26.03 193 ILE A CA 1
ATOM 1355 C C . ILE A 1 193 ? 5.749 36.957 15.354 1.00 27.39 193 ILE A C 1
ATOM 1356 O O . ILE A 1 193 ? 6.647 37.287 14.577 1.00 27.91 193 ILE A O 1
ATOM 1361 N N . VAL A 1 194 ? 5.412 35.693 15.580 1.00 26.35 194 VAL A N 1
ATOM 1362 C CA . VAL A 1 194 ? 6.019 34.594 14.847 1.00 26.31 194 VAL A CA 1
ATOM 1363 C C . VAL A 1 194 ? 4.809 34.006 14.153 1.00 26.91 194 VAL A C 1
ATOM 1364 O O . VAL A 1 194 ? 3.836 33.635 14.821 1.00 24.53 194 VAL A O 1
ATOM 1368 N N . GLY A 1 195 ? 4.805 33.919 12.831 1.00 26.94 195 GLY A N 1
ATOM 1369 C CA . GLY A 1 195 ? 3.597 33.344 12.305 1.00 28.71 195 GLY A CA 1
ATOM 1370 C C . GLY A 1 195 ? 3.194 33.060 10.890 1.00 32.74 195 GLY A C 1
ATOM 1371 O O . GLY A 1 195 ? 3.930 33.195 9.908 1.00 30.51 195 GLY A O 1
ATOM 1372 N N . ASP A 1 196 ? 1.938 32.625 10.865 1.00 33.87 196 ASP A N 1
ATOM 1373 C CA . ASP A 1 196 ? 1.195 32.251 9.695 1.00 33.10 196 ASP A CA 1
ATOM 1374 C C . ASP A 1 196 ? 1.466 30.804 9.304 1.00 32.01 196 ASP A C 1
ATOM 1375 O O . ASP A 1 196 ? 2.383 30.490 8.531 1.00 30.57 196 ASP A O 1
ATOM 1380 N N . ASP A 1 197 ? 0.660 29.934 9.910 1.00 28.40 197 ASP A N 1
ATOM 1381 C CA . ASP A 1 197 ? 0.667 28.500 9.656 1.00 28.98 197 ASP A CA 1
ATOM 1382 C C . ASP A 1 197 ? 1.857 27.739 10.224 1.00 26.45 197 ASP A C 1
ATOM 1383 O O . ASP A 1 197 ? 2.906 27.640 9.591 1.00 26.71 197 ASP A O 1
ATOM 1388 N N . ILE A 1 198 ? 1.676 27.175 11.414 1.00 25.51 198 ILE A N 1
ATOM 1389 C CA . ILE A 1 198 ? 2.752 26.439 12.072 1.00 23.65 198 ILE A CA 1
ATOM 1390 C C . ILE A 1 198 ? 3.110 25.183 11.283 1.00 23.85 198 ILE A C 1
ATOM 1391 O O . ILE A 1 198 ? 2.235 24.505 10.743 1.00 23.50 198 ILE A O 1
ATOM 1396 N N . LYS A 1 199 ? 4.402 24.882 11.210 1.00 24.48 199 LYS A N 1
ATOM 1397 C CA . LYS A 1 199 ? 4.854 23.700 10.491 1.00 25.59 199 LYS A CA 1
ATOM 1398 C C . LYS A 1 199 ? 4.611 22.425 11.287 1.00 25.93 199 LYS A C 1
ATOM 1399 O O . LYS A 1 199 ? 4.337 22.460 12.488 1.00 24.23 199 LYS A O 1
ATOM 1405 N N . SER A 1 200 ? 4.692 21.302 10.588 1.00 24.83 200 SER A N 1
ATOM 1406 C CA . SER A 1 200 ? 4.569 19.992 11.203 1.00 26.19 200 SER A CA 1
ATOM 1407 C C . SER A 1 200 ? 5.977 19.455 11.016 1.00 25.68 200 SER A C 1
ATOM 1408 O O . SER A 1 200 ? 6.719 19.963 10.170 1.00 24.62 200 SER A O 1
ATOM 1411 N N . GLN A 1 201 ? 6.371 18.461 11.801 1.00 23.21 201 GLN A N 1
ATOM 1412 C CA . GLN A 1 201 ? 7.707 17.906 11.636 1.00 24.04 201 GLN A CA 1
ATOM 1413 C C . GLN A 1 201 ? 7.728 17.227 10.270 1.00 24.67 201 GLN A C 1
ATOM 1414 O O . GLN A 1 201 ? 8.373 17.703 9.335 1.00 27.41 201 GLN A O 1
ATOM 1420 N N . VAL A 1 202 ? 7.016 16.115 10.157 1.00 24.93 202 VAL A N 1
ATOM 1421 C CA . VAL A 1 202 ? 6.930 15.411 8.887 1.00 25.96 202 VAL A CA 1
ATOM 1422 C C . VAL A 1 202 ? 5.470 15.195 8.539 1.00 25.18 202 VAL A C 1
ATOM 1423 O O . VAL A 1 202 ? 4.808 14.326 9.102 1.00 26.52 202 VAL A O 1
ATOM 1427 N N . GLY A 1 203 ? 4.968 16.013 7.623 1.00 25.16 203 GLY A N 1
ATOM 1428 C CA . GLY A 1 203 ? 3.591 15.898 7.189 1.00 26.02 203 GLY A CA 1
ATOM 1429 C C . GLY A 1 203 ? 3.557 15.583 5.706 1.00 28.31 203 GLY A C 1
ATOM 1430 O O . GLY A 1 203 ? 4.607 15.427 5.076 1.00 26.16 203 GLY A O 1
ATOM 1431 N N . ALA A 1 204 ? 2.358 15.506 5.138 1.00 29.62 204 ALA A N 1
ATOM 1432 C CA . ALA A 1 204 ? 2.205 15.188 3.719 1.00 29.35 204 ALA A CA 1
ATOM 1433 C C . ALA A 1 204 ? 2.880 16.201 2.800 1.00 28.86 204 ALA A C 1
ATOM 1434 O O . ALA A 1 204 ? 3.566 15.827 1.853 1.00 30.90 204 ALA A O 1
ATOM 1436 N N . THR A 1 205 ? 2.695 17.484 3.088 1.00 29.18 205 THR A N 1
ATOM 1437 C CA . THR A 1 205 ? 3.278 18.537 2.263 1.00 28.58 205 THR A CA 1
ATOM 1438 C C . THR A 1 205 ? 4.788 18.400 2.076 1.00 27.85 205 THR A C 1
ATOM 1439 O O . THR A 1 205 ? 5.269 18.303 0.946 1.00 25.50 205 THR A O 1
ATOM 1443 N N . ILE A 1 206 ? 5.539 18.381 3.174 1.00 26.50 206 ILE A N 1
ATOM 1444 C CA . ILE A 1 206 ? 6.991 18.280 3.065 1.00 26.54 206 ILE A CA 1
ATOM 1445 C C . ILE A 1 206 ? 7.450 16.959 2.446 1.00 25.62 206 ILE A C 1
ATOM 1446 O O . ILE A 1 206 ? 8.429 16.925 1.700 1.00 24.18 206 ILE A O 1
ATOM 1451 N N . THR A 1 207 ? 6.744 15.877 2.753 1.00 25.23 207 THR A N 1
ATOM 1452 C CA . THR A 1 207 ? 7.099 14.578 2.203 1.00 27.03 207 THR A CA 1
ATOM 1453 C C . THR A 1 207 ? 6.950 14.605 0.683 1.00 26.49 207 THR A C 1
ATOM 1454 O O . THR A 1 207 ? 7.824 14.134 -0.043 1.00 26.65 207 THR A O 1
ATOM 1458 N N . HIS A 1 208 ? 5.847 15.166 0.205 1.00 28.38 208 HIS A N 1
ATOM 1459 C CA . HIS A 1 208 ? 5.615 15.254 -1.232 1.00 29.88 208 HIS A CA 1
ATOM 1460 C C . HIS A 1 208 ? 6.632 16.186 -1.886 1.00 30.30 208 HIS A C 1
ATOM 1461 O O . HIS A 1 208 ? 7.105 15.925 -2.998 1.00 31.69 208 HIS A O 1
ATOM 1468 N N . ARG A 1 209 ? 6.974 17.270 -1.194 1.00 29.70 209 ARG A N 1
ATOM 1469 C CA . ARG A 1 209 ? 7.945 18.233 -1.706 1.00 29.61 209 ARG A CA 1
ATOM 1470 C C . ARG A 1 209 ? 9.293 17.563 -1.926 1.00 29.18 209 ARG A C 1
ATOM 1471 O O . ARG A 1 209 ? 9.882 17.661 -3.004 1.00 28.77 209 ARG A O 1
ATOM 1479 N N . VAL A 1 210 ? 9.783 16.885 -0.893 1.00 27.34 210 VAL A N 1
ATOM 1480 C CA . VAL A 1 210 ? 11.067 16.202 -0.967 1.00 27.84 210 VAL A CA 1
ATOM 1481 C C . VAL A 1 210 ? 11.126 15.171 -2.098 1.00 27.00 210 VAL A C 1
ATOM 1482 O O . VAL A 1 210 ? 12.106 15.109 -2.841 1.00 26.29 210 VAL A O 1
ATOM 1486 N N . LEU A 1 211 ? 10.073 14.374 -2.230 1.00 25.93 211 LEU A N 1
ATOM 1487 C CA . LEU A 1 211 ? 10.025 13.348 -3.269 1.00 26.73 211 LEU A CA 1
ATOM 1488 C C . LEU A 1 211 ? 9.898 13.937 -4.675 1.00 27.49 211 LEU A C 1
ATOM 1489 O O . LEU A 1 211 ? 10.522 13.443 -5.624 1.00 28.37 211 LEU A O 1
ATOM 1494 N N . ALA A 1 212 ? 9.092 14.988 -4.808 1.00 27.41 212 ALA A N 1
ATOM 1495 C CA . ALA A 1 212 ? 8.916 15.648 -6.098 1.00 28.63 212 ALA A CA 1
ATOM 1496 C C . ALA A 1 212 ? 10.268 16.213 -6.522 1.00 28.60 212 ALA A C 1
ATOM 1497 O O . ALA A 1 212 ? 10.636 16.158 -7.695 1.00 28.00 212 ALA A O 1
ATOM 1499 N N . LYS A 1 213 ? 11.007 16.750 -5.553 1.00 28.68 213 LYS A N 1
ATOM 1500 C CA . LYS A 1 213 ? 12.328 17.309 -5.811 1.00 29.27 213 LYS A CA 1
ATOM 1501 C C . LYS A 1 213 ? 13.289 16.194 -6.219 1.00 29.50 213 LYS A C 1
ATOM 1502 O O . LYS A 1 213 ? 14.137 16.379 -7.093 1.00 29.58 213 LYS A O 1
ATOM 1508 N N . LEU A 1 214 ? 13.151 15.039 -5.574 1.00 28.75 214 LEU A N 1
ATOM 1509 C CA . LEU A 1 214 ? 13.991 13.884 -5.874 1.00 28.42 214 LEU A CA 1
ATOM 1510 C C . LEU A 1 214 ? 13.829 13.537 -7.359 1.00 26.99 214 LEU A C 1
ATOM 1511 O O . LEU A 1 214 ? 14.810 13.422 -8.094 1.00 25.03 214 LEU A O 1
ATOM 1516 N N . PHE A 1 215 ? 12.582 13.370 -7.788 1.00 27.67 215 PHE A N 1
ATOM 1517 C CA . PHE A 1 215 ? 12.299 13.042 -9.183 1.00 29.18 215 PHE A CA 1
ATOM 1518 C C . PHE A 1 215 ? 12.990 14.030 -10.108 1.00 30.16 215 PHE A C 1
ATOM 1519 O O . PHE A 1 215 ? 13.758 13.645 -10.992 1.00 28.86 215 PHE A O 1
ATOM 1527 N N . GLU A 1 216 ? 12.707 15.308 -9.876 1.00 33.15 216 GLU A N 1
ATOM 1528 C CA . GLU A 1 216 ? 13.264 16.414 -10.649 1.00 34.26 216 GLU A CA 1
ATOM 1529 C C . GLU A 1 216 ? 14.791 16.378 -10.703 1.00 34.06 216 GLU A C 1
ATOM 1530 O O . GLU A 1 216 ? 15.380 16.417 -11.784 1.00 32.30 216 GLU A O 1
ATOM 1536 N N . ASP A 1 217 ? 15.433 16.296 -9.540 1.00 31.76 217 ASP A N 1
ATOM 1537 C CA . ASP A 1 217 ? 16.890 16.265 -9.493 1.00 31.69 217 ASP A CA 1
ATOM 1538 C C . ASP A 1 217 ? 17.497 15.055 -10.199 1.00 30.50 217 ASP A C 1
ATOM 1539 O O . ASP A 1 217 ? 18.616 15.125 -10.691 1.00 29.91 217 ASP A O 1
ATOM 1544 N N . ARG A 1 218 ? 16.767 13.948 -10.249 1.00 28.29 218 ARG A N 1
ATOM 1545 C CA . ARG A 1 218 ? 17.282 12.742 -10.884 1.00 26.83 218 ARG A CA 1
ATOM 1546 C C . ARG A 1 218 ? 16.841 12.552 -12.340 1.00 26.49 218 ARG A C 1
ATOM 1547 O O . ARG A 1 218 ? 17.033 11.481 -12.921 1.00 23.43 218 ARG A O 1
ATOM 1555 N N . GLY A 1 219 ? 16.251 13.592 -12.921 1.00 26.01 219 GLY A N 1
ATOM 1556 C CA . GLY A 1 219 ? 15.823 13.521 -14.306 1.00 26.42 219 GLY A CA 1
ATOM 1557 C C . GLY A 1 219 ? 14.592 12.686 -14.616 1.00 27.22 219 GLY A C 1
ATOM 1558 O O . GLY A 1 219 ? 14.461 12.164 -15.726 1.00 27.77 219 GLY A O 1
ATOM 1559 N N . VAL A 1 220 ? 13.700 12.539 -13.643 1.00 25.60 220 VAL A N 1
ATOM 1560 C CA . VAL A 1 220 ? 12.463 11.795 -13.847 1.00 26.18 220 VAL A CA 1
ATOM 1561 C C . VAL A 1 220 ? 11.340 12.826 -13.919 1.00 27.34 220 VAL A C 1
ATOM 1562 O O . VAL A 1 220 ? 11.137 13.598 -12.978 1.00 29.27 220 VAL A O 1
ATOM 1566 N N . GLN A 1 221 ? 10.628 12.852 -15.043 1.00 28.00 221 GLN A N 1
ATOM 1567 C CA . GLN A 1 221 ? 9.536 13.803 -15.239 1.00 29.21 221 GLN A CA 1
ATOM 1568 C C . GLN A 1 221 ? 8.272 13.362 -14.510 1.00 29.20 221 GLN A C 1
ATOM 1569 O O . GLN A 1 221 ? 7.701 12.321 -14.819 1.00 28.71 221 GLN A O 1
ATOM 1575 N N . LEU A 1 222 ? 7.831 14.154 -13.541 1.00 29.01 222 LEU A N 1
ATOM 1576 C CA . LEU A 1 222 ? 6.617 13.827 -12.810 1.00 29.61 222 LEU A CA 1
ATOM 1577 C C . LEU A 1 222 ? 5.431 14.261 -13.677 1.00 29.09 222 LEU A C 1
ATOM 1578 O O . LEU A 1 222 ? 5.211 15.451 -13.879 1.00 30.18 222 LEU A O 1
ATOM 1583 N N . ASP A 1 223 ? 4.671 13.298 -14.186 1.00 28.31 223 ASP A N 1
ATOM 1584 C CA . ASP A 1 223 ? 3.528 13.599 -15.044 1.00 27.58 223 ASP A CA 1
ATOM 1585 C C . ASP A 1 223 ? 2.219 13.804 -14.290 1.00 27.64 223 ASP A C 1
ATOM 1586 O O . ASP A 1 223 ? 1.475 14.740 -14.573 1.00 26.57 223 ASP A O 1
ATOM 1591 N N . ARG A 1 224 ? 1.937 12.926 -13.335 1.00 25.95 224 ARG A N 1
ATOM 1592 C CA . ARG A 1 224 ? 0.702 13.013 -12.572 1.00 26.78 224 ARG A CA 1
ATOM 1593 C C . ARG A 1 224 ? 0.943 12.730 -11.100 1.00 27.05 224 ARG A C 1
ATOM 1594 O O . ARG A 1 224 ? 1.807 11.928 -10.746 1.00 24.54 224 ARG A O 1
ATOM 1602 N N . THR A 1 225 ? 0.167 13.382 -10.243 1.00 27.69 225 THR A N 1
ATOM 1603 C CA . THR A 1 225 ? 0.298 13.170 -8.814 1.00 29.85 225 THR A CA 1
ATOM 1604 C C . THR A 1 225 ? -1.050 13.306 -8.117 1.00 30.07 225 THR A C 1
ATOM 1605 O O . THR A 1 225 ? -1.882 14.136 -8.485 1.00 27.79 225 THR A O 1
ATOM 1609 N N . MET A 1 226 ? -1.258 12.463 -7.114 1.00 29.78 226 MET A N 1
ATOM 1610 C CA . MET A 1 226 ? -2.491 12.462 -6.344 1.00 31.31 226 MET A CA 1
ATOM 1611 C C . MET A 1 226 ? -2.170 12.384 -4.862 1.00 31.78 226 MET A C 1
ATOM 1612 O O . MET A 1 226 ? -1.305 11.611 -4.448 1.00 29.90 226 MET A O 1
ATOM 1617 N N . GLN A 1 227 ? -2.870 13.185 -4.066 1.00 33.46 227 GLN A N 1
ATOM 1618 C CA . GLN A 1 227 ? -2.678 13.176 -2.624 1.00 34.32 227 GLN A CA 1
ATOM 1619 C C . GLN A 1 227 ? -4.038 13.146 -1.930 1.00 34.84 227 GLN A C 1
ATOM 1620 O O . GLN A 1 227 ? -4.807 14.109 -1.995 1.00 33.66 227 GLN A O 1
ATOM 1626 N N . LEU A 1 228 ? -4.332 12.024 -1.282 1.00 34.58 228 LEU A N 1
ATOM 1627 C CA . LEU A 1 228 ? -5.593 11.852 -0.573 1.00 35.31 228 LEU A CA 1
ATOM 1628 C C . LEU A 1 228 ? -5.332 11.912 0.920 1.00 35.20 228 LEU A C 1
ATOM 1629 O O . LEU A 1 228 ? -4.456 11.221 1.433 1.00 35.64 228 LEU A O 1
ATOM 1634 N N . ASN A 1 229 ? -6.100 12.734 1.619 1.00 36.30 229 ASN A N 1
ATOM 1635 C CA . ASN A 1 229 ? -5.934 12.866 3.055 1.00 37.21 229 ASN A CA 1
ATOM 1636 C C . ASN A 1 229 ? -7.221 12.534 3.790 1.00 35.94 229 ASN A C 1
ATOM 1637 O O . ASN A 1 229 ? -8.307 12.930 3.372 1.00 36.16 229 ASN A O 1
ATOM 1642 N N . VAL A 1 230 ? -7.094 11.789 4.880 1.00 33.97 230 VAL A N 1
ATOM 1643 C CA . VAL A 1 230 ? -8.245 11.438 5.691 1.00 32.59 230 VAL A CA 1
ATOM 1644 C C . VAL A 1 230 ? -7.872 11.662 7.144 1.00 31.38 230 VAL A C 1
ATOM 1645 O O . VAL A 1 230 ? -6.722 11.458 7.539 1.00 29.19 230 VAL A O 1
ATOM 1649 N N . GLY A 1 231 ? -8.846 12.104 7.932 1.00 30.21 231 GLY A N 1
ATOM 1650 C CA . GLY A 1 231 ? -8.595 12.357 9.336 1.00 29.96 231 GLY A CA 1
ATOM 1651 C C . GLY A 1 231 ? -9.891 12.256 10.103 1.00 30.36 231 GLY A C 1
ATOM 1652 O O . GLY A 1 231 ? -10.945 12.030 9.506 1.00 29.21 231 GLY A O 1
ATOM 1653 N N . GLY A 1 232 ? -9.824 12.431 11.420 1.00 28.87 232 GLY A N 1
ATOM 1654 C CA . GLY A 1 232 ? -11.031 12.337 12.219 1.00 27.91 232 GLY A CA 1
ATOM 1655 C C . GLY A 1 232 ? -11.233 13.419 13.264 1.00 27.61 232 GLY A C 1
ATOM 1656 O O . GLY A 1 232 ? -11.911 13.180 14.259 1.00 28.56 232 GLY A O 1
ATOM 1657 N N . ASN A 1 233 ? -10.665 14.604 13.055 1.00 25.74 233 ASN A N 1
ATOM 1658 C CA . ASN A 1 233 ? -10.839 15.682 14.022 1.00 25.34 233 ASN A CA 1
ATOM 1659 C C . ASN A 1 233 ? -11.580 16.878 13.432 1.00 26.05 233 ASN A C 1
ATOM 1660 O O . ASN A 1 233 ? -11.891 16.905 12.236 1.00 25.65 233 ASN A O 1
ATOM 1665 N N . MET A 1 234 ? -11.860 17.870 14.270 1.00 25.69 234 MET A N 1
ATOM 1666 C CA . MET A 1 234 ? -12.581 19.057 13.823 1.00 26.57 234 MET A CA 1
ATOM 1667 C C . MET A 1 234 ? -11.796 19.913 12.833 1.00 27.39 234 MET A C 1
ATOM 1668 O O . MET A 1 234 ? -12.384 20.607 12.003 1.00 29.04 234 MET A O 1
ATOM 1673 N N . ASP A 1 235 ? -10.472 19.875 12.914 1.00 26.72 235 ASP A N 1
ATOM 1674 C CA . ASP A 1 235 ? -9.663 20.652 11.986 1.00 27.32 235 ASP A CA 1
ATOM 1675 C C . ASP A 1 235 ? -9.937 20.091 10.590 1.00 28.69 235 ASP A C 1
ATOM 1676 O O . ASP A 1 235 ? -10.164 20.836 9.635 1.00 27.16 235 ASP A O 1
ATOM 1681 N N . PHE A 1 236 ? -9.946 18.768 10.494 1.00 29.16 236 PHE A N 1
ATOM 1682 C CA . PHE A 1 236 ? -10.187 18.103 9.227 1.00 32.28 236 PHE A CA 1
ATOM 1683 C C . PHE A 1 236 ? -11.619 18.350 8.756 1.00 32.98 236 PHE A C 1
ATOM 1684 O O . PHE A 1 236 ? -11.848 18.679 7.590 1.00 30.83 236 PHE A O 1
ATOM 1692 N N . LEU A 1 237 ? -12.575 18.206 9.669 1.00 33.05 237 LEU A N 1
ATOM 1693 C CA . LEU A 1 237 ? -13.983 18.425 9.345 1.00 35.79 237 LEU A CA 1
ATOM 1694 C C . LEU A 1 237 ? -14.171 19.848 8.825 1.00 36.28 237 LEU A C 1
ATOM 1695 O O . LEU A 1 237 ? -14.860 20.076 7.824 1.00 34.32 237 LEU A O 1
ATOM 1700 N N . ASN A 1 238 ? -13.541 20.796 9.515 1.00 36.33 238 ASN A N 1
ATOM 1701 C CA . ASN A 1 238 ? -13.615 22.210 9.168 1.00 37.62 238 ASN A CA 1
ATOM 1702 C C . ASN A 1 238 ? -13.046 22.503 7.783 1.00 38.76 238 ASN A C 1
ATOM 1703 O O . ASN A 1 238 ? -13.603 23.306 7.034 1.00 36.92 238 ASN A O 1
ATOM 1708 N N . MET A 1 239 ? -11.939 21.850 7.441 1.00 39.39 239 MET A N 1
ATOM 1709 C CA . MET A 1 239 ? -11.313 22.075 6.145 1.00 42.23 239 MET A CA 1
ATOM 1710 C C . MET A 1 239 ? -12.109 21.490 4.985 1.00 42.34 239 MET A C 1
ATOM 1711 O O . MET A 1 239 ? -11.942 21.905 3.840 1.00 42.42 239 MET A O 1
ATOM 1716 N N . LEU A 1 240 ? -12.975 20.528 5.280 1.00 44.06 240 LEU A N 1
ATOM 1717 C CA . LEU A 1 240 ? -13.809 19.924 4.246 1.00 45.27 240 LEU A CA 1
ATOM 1718 C C . LEU A 1 240 ? -14.865 20.926 3.797 1.00 46.23 240 LEU A C 1
ATOM 1719 O O . LEU A 1 240 ? -15.316 20.899 2.654 1.00 46.04 240 LEU A O 1
ATOM 1724 N N . GLU A 1 241 ? -15.250 21.814 4.709 1.00 46.32 241 GLU A N 1
ATOM 1725 C CA . GLU A 1 241 ? -16.254 22.828 4.419 1.00 47.31 241 GLU A CA 1
ATOM 1726 C C . GLU A 1 241 ? -15.708 23.870 3.444 1.00 47.27 241 GLU A C 1
ATOM 1727 O O . GLU A 1 241 ? -14.654 24.470 3.677 1.00 47.38 241 GLU A O 1
ATOM 1733 N N . ASP A 1 268 ? -1.861 15.705 -14.296 1.00 45.16 268 ASP A N 1
ATOM 1734 C CA . ASP A 1 268 ? -2.059 16.905 -13.493 1.00 46.55 268 ASP A CA 1
ATOM 1735 C C . ASP A 1 268 ? -1.842 16.644 -12.000 1.00 46.94 268 ASP A C 1
ATOM 1736 O O . ASP A 1 268 ? -1.311 15.601 -11.606 1.00 42.64 268 ASP A O 1
ATOM 1738 N N . VAL A 1 269 ? -2.260 17.599 -11.173 1.00 48.32 269 VAL A N 1
ATOM 1739 C CA . VAL A 1 269 ? -2.092 17.485 -9.726 1.00 49.57 269 VAL A CA 1
ATOM 1740 C C . VAL A 1 269 ? -3.407 17.492 -8.956 1.00 50.05 269 VAL A C 1
ATOM 1741 O O . VAL A 1 269 ? -4.357 18.186 -9.328 1.00 50.05 269 VAL A O 1
ATOM 1745 N N . HIS A 1 270 ? -3.447 16.713 -7.878 1.00 50.05 270 HIS A N 1
ATOM 1746 C CA . HIS A 1 270 ? -4.619 16.639 -7.013 1.00 50.05 270 HIS A CA 1
ATOM 1747 C C . HIS A 1 270 ? -4.141 16.685 -5.565 1.00 50.05 270 HIS A C 1
ATOM 1748 O O . HIS A 1 270 ? -3.151 16.040 -5.213 1.00 50.05 270 HIS A O 1
ATOM 1755 N N . ILE A 1 271 ? -4.851 17.437 -4.727 1.00 50.05 271 ILE A N 1
ATOM 1756 C CA . ILE A 1 271 ? -4.478 17.575 -3.321 1.00 50.05 271 ILE A CA 1
ATOM 1757 C C . ILE A 1 271 ? -5.578 18.240 -2.494 1.00 50.05 271 ILE A C 1
ATOM 1758 O O . ILE A 1 271 ? -6.323 19.080 -2.998 1.00 50.05 271 ILE A O 1
ATOM 1763 N N . GLY A 1 272 ? -5.674 17.856 -1.222 1.00 50.05 272 GLY A N 1
ATOM 1764 C CA . GLY A 1 272 ? -6.672 18.442 -0.343 1.00 50.05 272 GLY A CA 1
ATOM 1765 C C . GLY A 1 272 ? -7.340 17.431 0.570 1.00 50.05 272 GLY A C 1
ATOM 1766 O O . GLY A 1 272 ? -7.156 16.225 0.392 1.00 50.05 272 GLY A O 1
ATOM 1767 N N . PRO A 1 273 ? -8.108 17.893 1.575 1.00 50.05 273 PRO A N 1
ATOM 1768 C CA . PRO A 1 273 ? -8.796 16.988 2.501 1.00 50.00 273 PRO A CA 1
ATOM 1769 C C . PRO A 1 273 ? -9.772 16.135 1.702 1.00 50.00 273 PRO A C 1
ATOM 1770 O O . PRO A 1 273 ? -10.616 16.661 0.978 1.00 50.05 273 PRO A O 1
ATOM 1774 N N . SER A 1 274 ? -9.659 14.820 1.833 1.00 49.53 274 SER A N 1
ATOM 1775 C CA . SER A 1 274 ? -10.524 13.919 1.088 1.00 48.73 274 SER A CA 1
ATOM 1776 C C . SER A 1 274 ? -11.776 13.472 1.829 1.00 48.22 274 SER A C 1
ATOM 1777 O O . SER A 1 274 ? -12.889 13.710 1.364 1.00 49.35 274 SER A O 1
ATOM 1780 N N . ASP A 1 275 ? -11.605 12.831 2.980 1.00 46.25 275 ASP A N 1
ATOM 1781 C CA . ASP A 1 275 ? -12.761 12.344 3.716 1.00 45.51 275 ASP A CA 1
ATOM 1782 C C . ASP A 1 275 ? -12.544 12.249 5.226 1.00 43.65 275 ASP A C 1
ATOM 1783 O O . ASP A 1 275 ? -11.481 11.837 5.691 1.00 44.50 275 ASP A O 1
ATOM 1788 N N . HIS A 1 276 ? -13.567 12.621 5.987 1.00 40.30 276 HIS A N 1
ATOM 1789 C CA . HIS A 1 276 ? -13.498 12.564 7.442 1.00 37.59 276 HIS A CA 1
ATOM 1790 C C . HIS A 1 276 ? -13.813 11.144 7.892 1.00 36.24 276 HIS A C 1
ATOM 1791 O O . HIS A 1 276 ? -14.886 10.628 7.602 1.00 34.67 276 HIS A O 1
ATOM 1798 N N . VAL A 1 277 ? -12.875 10.514 8.595 1.00 35.51 277 VAL A N 1
ATOM 1799 C CA . VAL A 1 277 ? -13.067 9.155 9.090 1.00 34.00 277 VAL A CA 1
ATOM 1800 C C . VAL A 1 277 ? -13.070 9.179 10.617 1.00 34.78 277 VAL A C 1
ATOM 1801 O O . VAL A 1 277 ? -12.017 9.192 11.261 1.00 32.95 277 VAL A O 1
ATOM 1805 N N . GLY A 1 278 ? -14.271 9.179 11.181 1.00 34.15 278 GLY A N 1
ATOM 1806 C CA . GLY A 1 278 ? -14.444 9.226 12.623 1.00 31.40 278 GLY A CA 1
ATOM 1807 C C . GLY A 1 278 ? -13.439 8.534 13.526 1.00 30.35 278 GLY A C 1
ATOM 1808 O O . GLY A 1 278 ? -12.790 9.195 14.337 1.00 28.19 278 GLY A O 1
ATOM 1809 N N . TRP A 1 279 ? -13.297 7.216 13.400 1.00 28.85 279 TRP A N 1
ATOM 1810 C CA . TRP A 1 279 ? -12.382 6.490 14.275 1.00 27.53 279 TRP A CA 1
ATOM 1811 C C . TRP A 1 279 ? -10.897 6.832 14.165 1.00 26.64 279 TRP A C 1
ATOM 1812 O O . TRP A 1 279 ? -10.109 6.390 14.993 1.00 27.11 279 TRP A O 1
ATOM 1823 N N . LEU A 1 280 ? -10.512 7.625 13.167 1.00 25.06 280 LEU A N 1
ATOM 1824 C CA . LEU A 1 280 ? -9.112 8.031 13.038 1.00 25.07 280 LEU A CA 1
ATOM 1825 C C . LEU A 1 280 ? -8.761 9.028 14.134 1.00 25.60 280 LEU A C 1
ATOM 1826 O O . LEU A 1 280 ? -7.604 9.146 14.531 1.00 25.27 280 LEU A O 1
ATOM 1831 N N . ASP A 1 281 ? -9.770 9.746 14.620 1.00 26.71 281 ASP A N 1
ATOM 1832 C CA . ASP A 1 281 ? -9.555 10.760 15.646 1.00 27.78 281 ASP A CA 1
ATOM 1833 C C . ASP A 1 281 ? -8.560 11.807 15.133 1.00 26.61 281 ASP A C 1
ATOM 1834 O O . ASP A 1 281 ? -8.690 12.278 13.999 1.00 26.74 281 ASP A O 1
ATOM 1839 N N . ASP A 1 282 ? -7.565 12.157 15.945 1.00 23.80 282 ASP A N 1
ATOM 1840 C CA . ASP A 1 282 ? -6.585 13.171 15.560 1.00 23.38 282 ASP A CA 1
ATOM 1841 C C . ASP A 1 282 ? -5.541 12.692 14.553 1.00 23.51 282 ASP A C 1
ATOM 1842 O O . ASP A 1 282 ? -4.711 13.474 14.096 1.00 22.58 282 ASP A O 1
ATOM 1847 N N . ARG A 1 283 ? -5.572 11.411 14.212 1.00 23.47 283 ARG A N 1
ATOM 1848 C CA . ARG A 1 283 ? -4.618 10.883 13.248 1.00 24.95 283 ARG A CA 1
ATOM 1849 C C . ARG A 1 283 ? -4.966 11.364 11.849 1.00 24.66 283 ARG A C 1
ATOM 1850 O O . ARG A 1 283 ? -6.121 11.649 11.548 1.00 25.35 283 ARG A O 1
ATOM 1858 N N . LYS A 1 284 ? -3.952 11.466 11.001 1.00 25.91 284 LYS A N 1
ATOM 1859 C CA . LYS A 1 284 ? -4.146 11.886 9.623 1.00 25.09 284 LYS A CA 1
ATOM 1860 C C . LYS A 1 284 ? -3.333 10.943 8.745 1.00 24.17 284 LYS A C 1
ATOM 1861 O O . LYS A 1 284 ? -2.136 10.742 8.964 1.00 22.85 284 LYS A O 1
ATOM 1867 N N . TRP A 1 285 ? -4.002 10.343 7.772 1.00 23.89 285 TRP A N 1
ATOM 1868 C CA . TRP A 1 285 ? -3.348 9.422 6.860 1.00 23.29 285 TRP A CA 1
ATOM 1869 C C . TRP A 1 285 ? -3.345 10.040 5.479 1.00 22.24 285 TRP A C 1
ATOM 1870 O O . TRP A 1 285 ? -4.368 10.526 5.001 1.00 21.83 285 TRP A O 1
ATOM 1881 N N . ALA A 1 286 ? -2.184 10.030 4.847 1.00 21.79 286 ALA A N 1
ATOM 1882 C CA . ALA A 1 286 ? -2.056 10.581 3.515 1.00 22.56 286 ALA A CA 1
ATOM 1883 C C . ALA A 1 286 ? -1.670 9.476 2.549 1.00 22.48 286 ALA A C 1
ATOM 1884 O O . ALA A 1 286 ? -0.662 8.791 2.738 1.00 22.09 286 ALA A O 1
ATOM 1886 N N . TYR A 1 287 ? -2.494 9.295 1.526 1.00 23.32 287 TYR A N 1
ATOM 1887 C CA . TYR A 1 287 ? -2.242 8.299 0.491 1.00 23.88 287 TYR A CA 1
ATOM 1888 C C . TYR A 1 287 ? -1.779 9.123 -0.697 1.00 23.81 287 TYR A C 1
ATOM 1889 O O . TYR A 1 287 ? -2.524 9.966 -1.201 1.00 25.46 287 TYR A O 1
ATOM 1898 N N . VAL A 1 288 ? -0.551 8.888 -1.142 1.00 23.80 288 VAL A N 1
ATOM 1899 C CA . VAL A 1 288 ? 0.000 9.661 -2.247 1.00 25.03 288 VAL A CA 1
ATOM 1900 C C . VAL A 1 288 ? 0.580 8.795 -3.354 1.00 26.15 288 VAL A C 1
ATOM 1901 O O . VAL A 1 288 ? 1.205 7.767 -3.091 1.00 25.00 288 VAL A O 1
ATOM 1905 N N . ARG A 1 289 ? 0.371 9.213 -4.598 1.00 26.25 289 ARG A N 1
ATOM 1906 C CA . ARG A 1 289 ? 0.918 8.477 -5.726 1.00 25.93 289 ARG A CA 1
ATOM 1907 C C . ARG A 1 289 ? 1.563 9.433 -6.717 1.00 25.82 289 ARG A C 1
ATOM 1908 O O . ARG A 1 289 ? 0.970 10.444 -7.101 1.00 23.44 289 ARG A O 1
ATOM 1916 N N . LEU A 1 290 ? 2.791 9.113 -7.106 1.00 25.26 290 LEU A N 1
ATOM 1917 C CA . LEU A 1 290 ? 3.533 9.911 -8.067 1.00 24.91 290 LEU A CA 1
ATOM 1918 C C . LEU A 1 290 ? 3.775 9.035 -9.292 1.00 24.76 290 LEU A C 1
ATOM 1919 O O . LEU A 1 290 ? 4.251 7.905 -9.169 1.00 24.14 290 LEU A O 1
ATOM 1924 N N . GLU A 1 291 ? 3.426 9.546 -10.470 1.00 22.91 291 GLU A N 1
ATOM 1925 C CA . GLU A 1 291 ? 3.640 8.797 -11.697 1.00 23.41 291 GLU A CA 1
ATOM 1926 C C . GLU A 1 291 ? 4.543 9.620 -12.600 1.00 23.86 291 GLU A C 1
ATOM 1927 O O . GLU A 1 291 ? 4.240 10.771 -12.920 1.00 22.08 291 GLU A O 1
ATOM 1933 N N . GLY A 1 292 ? 5.667 9.035 -12.997 1.00 25.65 292 GLY A N 1
ATOM 1934 C CA . GLY A 1 292 ? 6.586 9.761 -13.848 1.00 24.43 292 GLY A CA 1
ATOM 1935 C C . GLY A 1 292 ? 7.167 8.946 -14.981 1.00 23.86 292 GLY A C 1
ATOM 1936 O O . GLY A 1 292 ? 6.814 7.783 -15.180 1.00 21.91 292 GLY A O 1
ATOM 1937 N N . ARG A 1 293 ? 8.053 9.584 -15.738 1.00 23.49 293 ARG A N 1
ATOM 1938 C CA . ARG A 1 293 ? 8.728 8.941 -16.858 1.00 25.57 293 ARG A CA 1
ATOM 1939 C C . ARG A 1 293 ? 10.219 9.126 -16.672 1.00 23.52 293 ARG A C 1
ATOM 1940 O O . ARG A 1 293 ? 10.686 10.235 -16.410 1.00 25.80 293 ARG A O 1
ATOM 1948 N N . ALA A 1 294 ? 10.960 8.035 -16.795 1.00 23.11 294 ALA A N 1
ATOM 1949 C CA . ALA A 1 294 ? 12.403 8.079 -16.676 1.00 21.85 294 ALA A CA 1
ATOM 1950 C C . ALA A 1 294 ? 12.957 7.931 -18.094 1.00 23.52 294 ALA A C 1
ATOM 1951 O O . ALA A 1 294 ? 12.201 7.997 -19.065 1.00 22.51 294 ALA A O 1
ATOM 1953 N N . PHE A 1 295 ? 14.266 7.739 -18.208 1.00 22.55 295 PHE A N 1
ATOM 1954 C CA . PHE A 1 295 ? 14.914 7.594 -19.506 1.00 22.56 295 PHE A CA 1
ATOM 1955 C C . PHE A 1 295 ? 14.107 6.686 -20.440 1.00 23.22 295 PHE A C 1
ATOM 1956 O O . PHE A 1 295 ? 13.664 5.606 -20.044 1.00 19.53 295 PHE A O 1
ATOM 1964 N N . GLY A 1 296 ? 13.917 7.135 -21.678 1.00 24.33 296 GLY A N 1
ATOM 1965 C CA . GLY A 1 296 ? 13.177 6.345 -22.650 1.00 23.45 296 GLY A CA 1
ATOM 1966 C C . GLY A 1 296 ? 11.672 6.395 -22.459 1.00 24.33 296 GLY A C 1
ATOM 1967 O O . GLY A 1 296 ? 10.937 5.611 -23.066 1.00 23.60 296 GLY A O 1
ATOM 1968 N N . ASP A 1 297 ? 11.215 7.325 -21.626 1.00 22.94 297 ASP A N 1
ATOM 1969 C CA . ASP A 1 297 ? 9.795 7.483 -21.323 1.00 24.15 297 ASP A CA 1
ATOM 1970 C C . ASP A 1 297 ? 9.262 6.239 -20.639 1.00 23.78 297 ASP A C 1
ATOM 1971 O O . ASP A 1 297 ? 8.092 5.886 -20.766 1.00 22.88 297 ASP A O 1
ATOM 1976 N N . VAL A 1 298 ? 10.141 5.574 -19.903 1.00 23.74 298 VAL A N 1
ATOM 1977 C CA . VAL A 1 298 ? 9.768 4.376 -19.174 1.00 23.96 298 VAL A CA 1
ATOM 1978 C C . VAL A 1 298 ? 9.034 4.799 -17.895 1.00 24.60 298 VAL A C 1
ATOM 1979 O O . VAL A 1 298 ? 9.491 5.684 -17.171 1.00 25.18 298 VAL A O 1
ATOM 1983 N N . PRO A 1 299 ? 7.876 4.182 -17.615 1.00 24.00 299 PRO A N 1
ATOM 1984 C CA . PRO A 1 299 ? 7.094 4.514 -16.415 1.00 23.59 299 PRO A CA 1
ATOM 1985 C C . PRO A 1 299 ? 7.854 4.224 -15.123 1.00 22.22 299 PRO A C 1
ATOM 1986 O O . PRO A 1 299 ? 8.523 3.201 -15.011 1.00 22.50 299 PRO A O 1
ATOM 1990 N N . LEU A 1 300 ? 7.748 5.129 -14.157 1.00 20.54 300 LEU A N 1
ATOM 1991 C CA . LEU A 1 300 ? 8.396 4.962 -12.857 1.00 21.92 300 LEU A CA 1
ATOM 1992 C C . LEU A 1 300 ? 7.367 5.521 -11.879 1.00 23.17 300 LEU A C 1
ATOM 1993 O O . LEU A 1 300 ? 6.997 6.694 -11.966 1.00 24.28 300 LEU A O 1
ATOM 1998 N N . ASN A 1 301 ? 6.880 4.682 -10.972 1.00 21.39 301 ASN A N 1
ATOM 1999 C CA . ASN A 1 301 ? 5.859 5.126 -10.028 1.00 22.89 301 ASN A CA 1
ATOM 2000 C C . ASN A 1 301 ? 6.300 4.977 -8.585 1.00 22.99 301 ASN A C 1
ATOM 2001 O O . ASN A 1 301 ? 7.177 4.181 -8.272 1.00 23.28 301 ASN A O 1
ATOM 2006 N N . LEU A 1 302 ? 5.671 5.749 -7.709 1.00 23.80 302 LEU A N 1
ATOM 2007 C CA . LEU A 1 302 ? 5.957 5.676 -6.284 1.00 23.32 302 LEU A CA 1
ATOM 2008 C C . LEU A 1 302 ? 4.639 5.951 -5.581 1.00 24.33 302 LEU A C 1
ATOM 2009 O O . LEU A 1 302 ? 3.998 6.971 -5.845 1.00 25.50 302 LEU A O 1
ATOM 2014 N N . GLU A 1 303 ? 4.212 5.023 -4.729 1.00 22.86 303 GLU A N 1
ATOM 2015 C CA . GLU A 1 303 ? 2.971 5.198 -3.986 1.00 24.80 303 GLU A CA 1
ATOM 2016 C C . GLU A 1 303 ? 3.274 5.028 -2.505 1.00 23.34 303 GLU A C 1
ATOM 2017 O O . GLU A 1 303 ? 4.005 4.114 -2.111 1.00 21.70 303 GLU A O 1
ATOM 2023 N N . TYR A 1 304 ? 2.728 5.914 -1.681 1.00 23.10 304 TYR A N 1
ATOM 2024 C CA . TYR A 1 304 ? 2.999 5.817 -0.259 1.00 23.26 304 TYR A CA 1
ATOM 2025 C C . TYR A 1 304 ? 1.840 6.217 0.630 1.00 23.63 304 TYR A C 1
ATOM 2026 O O . TYR A 1 304 ? 0.852 6.792 0.175 1.00 22.21 304 TYR A O 1
ATOM 2035 N N . LYS A 1 305 ? 1.972 5.875 1.905 1.00 21.76 305 LYS A N 1
ATOM 2036 C CA . LYS A 1 305 ? 0.969 6.193 2.901 1.00 20.94 305 LYS A CA 1
ATOM 2037 C C . LYS A 1 305 ? 1.721 6.711 4.109 1.00 21.56 305 LYS A C 1
ATOM 2038 O O . LYS A 1 305 ? 2.577 6.016 4.653 1.00 20.55 305 LYS A O 1
ATOM 2044 N N . LEU A 1 306 ? 1.417 7.940 4.503 1.00 23.18 306 LEU A N 1
ATOM 2045 C CA . LEU A 1 306 ? 2.045 8.553 5.666 1.00 24.72 306 LEU A CA 1
ATOM 2046 C C . LEU A 1 306 ? 1.020 8.543 6.804 1.00 24.67 306 LEU A C 1
ATOM 2047 O O . LEU A 1 306 ? -0.097 9.019 6.624 1.00 24.54 306 LEU A O 1
ATOM 2052 N N . GLU A 1 307 ? 1.399 7.992 7.957 1.00 24.03 307 GLU A N 1
ATOM 2053 C CA . GLU A 1 307 ? 0.516 7.926 9.121 1.00 25.00 307 GLU A CA 1
ATOM 2054 C C . GLU A 1 307 ? 1.081 8.801 10.241 1.00 25.65 307 GLU A C 1
ATOM 2055 O O . GLU A 1 307 ? 2.171 8.545 10.746 1.00 24.24 307 GLU A O 1
ATOM 2061 N N . VAL A 1 308 ? 0.343 9.832 10.631 1.00 25.44 308 VAL A N 1
ATOM 2062 C CA . VAL A 1 308 ? 0.806 10.715 11.692 1.00 25.59 308 VAL A CA 1
ATOM 2063 C C . VAL A 1 308 ? -0.333 11.050 12.642 1.00 25.50 308 VAL A C 1
ATOM 2064 O O . VAL A 1 308 ? -1.504 10.798 12.341 1.00 24.15 308 VAL A O 1
ATOM 2068 N N . TRP A 1 309 ? 0.029 11.577 13.806 1.00 25.85 309 TRP A N 1
ATOM 2069 C CA . TRP A 1 309 ? -0.948 12.063 14.774 1.00 25.00 309 TRP A CA 1
ATOM 2070 C C . TRP A 1 309 ? -0.776 13.544 14.477 1.00 24.30 309 TRP A C 1
ATOM 2071 O O . TRP A 1 309 ? 0.223 14.155 14.851 1.00 23.16 309 TRP A O 1
ATOM 2082 N N . ASP A 1 310 ? -1.746 14.105 13.768 1.00 24.96 310 ASP A N 1
ATOM 2083 C CA . ASP A 1 310 ? -1.684 15.489 13.312 1.00 24.91 310 ASP A CA 1
ATOM 2084 C C . ASP A 1 310 ? -1.303 16.592 14.290 1.00 23.93 310 ASP A C 1
ATOM 2085 O O . ASP A 1 310 ? -0.335 17.312 14.061 1.00 21.31 310 ASP A O 1
ATOM 2090 N N . SER A 1 311 ? -2.047 16.733 15.379 1.00 23.57 311 SER A N 1
ATOM 2091 C CA . SER A 1 311 ? -1.753 17.797 16.326 1.00 25.39 311 SER A CA 1
ATOM 2092 C C . SER A 1 311 ? -0.379 17.732 17.002 1.00 24.68 311 SER A C 1
ATOM 2093 O O . SER A 1 311 ? 0.352 18.720 17.022 1.00 26.75 311 SER A O 1
ATOM 2096 N N . PRO A 1 312 ? 0.002 16.570 17.549 1.00 25.34 312 PRO A N 1
ATOM 2097 C CA . PRO A 1 312 ? 1.318 16.504 18.195 1.00 24.84 312 PRO A CA 1
ATOM 2098 C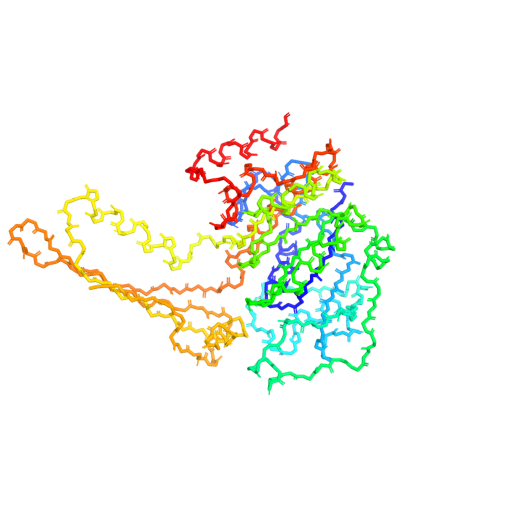 C . PRO A 1 312 ? 2.451 16.776 17.193 1.00 23.64 312 PRO A C 1
ATOM 2099 O O . PRO A 1 312 ? 3.561 17.132 17.581 1.00 21.53 312 PRO A O 1
ATOM 2103 N N . ASN A 1 313 ? 2.160 16.612 15.905 1.00 23.27 313 ASN A N 1
ATOM 2104 C CA . ASN A 1 313 ? 3.167 16.814 14.863 1.00 24.58 313 ASN A CA 1
ATOM 2105 C C . ASN A 1 313 ? 3.647 18.267 14.806 1.00 25.70 313 ASN A C 1
ATOM 2106 O O . ASN A 1 313 ? 4.607 18.579 14.100 1.00 27.22 313 ASN A O 1
ATOM 2111 N N . SER A 1 314 ? 2.984 19.153 15.551 1.00 23.55 314 SER A N 1
ATOM 2112 C CA . SER A 1 314 ? 3.362 20.565 15.581 1.00 23.52 314 SER A CA 1
ATOM 2113 C C . SER A 1 314 ? 3.599 21.109 16.994 1.00 22.88 314 SER A C 1
ATOM 2114 O O . SER A 1 314 ? 4.041 22.243 17.152 1.00 22.49 314 SER A O 1
ATOM 2117 N N . ALA A 1 315 ? 3.311 20.313 18.017 1.00 21.53 315 ALA A N 1
ATOM 2118 C CA . ALA A 1 315 ? 3.492 20.781 19.391 1.00 23.06 315 ALA A CA 1
ATOM 2119 C C . ALA A 1 315 ? 4.927 21.220 19.673 1.00 22.58 315 ALA A C 1
ATOM 2120 O O . ALA A 1 315 ? 5.150 22.260 20.296 1.00 23.59 315 ALA A O 1
ATOM 2122 N N . GLY A 1 316 ? 5.897 20.427 19.223 1.00 21.17 316 GLY A N 1
ATOM 2123 C CA . GLY A 1 316 ? 7.289 20.779 19.445 1.00 21.84 316 GLY A CA 1
ATOM 2124 C C . GLY A 1 316 ? 7.655 22.071 18.737 1.00 22.83 316 GLY A C 1
ATOM 2125 O O . GLY A 1 316 ? 8.385 22.913 19.272 1.00 21.56 316 GLY A O 1
ATOM 2126 N N . VAL A 1 317 ? 7.136 22.235 17.526 1.00 22.38 317 VAL A N 1
ATOM 2127 C CA . VAL A 1 317 ? 7.402 23.427 16.734 1.00 21.96 317 VAL A CA 1
ATOM 2128 C C . VAL A 1 317 ? 6.845 24.657 17.453 1.00 21.99 317 VAL A C 1
ATOM 2129 O O . VAL A 1 317 ? 7.495 25.699 17.522 1.00 22.25 317 VAL A O 1
ATOM 2133 N N . ILE A 1 318 ? 5.637 24.523 17.988 1.00 21.61 318 ILE A N 1
ATOM 2134 C CA . ILE A 1 318 ? 4.986 25.614 18.708 1.00 21.04 318 ILE A CA 1
ATOM 2135 C C . ILE A 1 318 ? 5.806 25.986 19.942 1.00 20.45 318 ILE A C 1
ATOM 2136 O O . ILE A 1 318 ? 6.011 27.158 20.230 1.00 21.01 318 ILE A O 1
ATOM 2141 N N . ILE A 1 319 ? 6.281 24.982 20.668 1.00 21.63 319 ILE A N 1
ATOM 2142 C CA . ILE A 1 319 ? 7.069 25.246 21.863 1.00 21.76 319 ILE A CA 1
ATOM 2143 C C . ILE A 1 319 ? 8.327 26.044 21.508 1.00 23.39 319 ILE A C 1
ATOM 2144 O O . ILE A 1 319 ? 8.750 26.919 22.266 1.00 21.92 319 ILE A O 1
ATOM 2149 N N . ASP A 1 320 ? 8.922 25.768 20.350 1.00 23.96 320 ASP A N 1
ATOM 2150 C CA . ASP A 1 320 ? 10.094 26.532 19.948 1.00 24.72 320 ASP A CA 1
ATOM 2151 C C . ASP A 1 320 ? 9.675 27.950 19.555 1.00 23.85 320 ASP A C 1
ATOM 2152 O O . ASP A 1 320 ? 10.370 28.916 19.864 1.00 24.80 320 ASP A O 1
ATOM 2157 N N . ALA A 1 321 ? 8.530 28.072 18.888 1.00 23.13 321 ALA A N 1
ATOM 2158 C CA . ALA A 1 321 ? 8.027 29.379 18.466 1.00 22.55 321 ALA A CA 1
ATOM 2159 C C . ALA A 1 321 ? 7.744 30.264 19.676 1.00 24.17 321 ALA A C 1
ATOM 2160 O O . ALA A 1 321 ? 8.112 31.439 19.706 1.00 23.51 321 ALA A O 1
ATOM 2162 N N . VAL A 1 322 ? 7.078 29.684 20.671 1.00 23.81 322 VAL A N 1
ATOM 2163 C CA . VAL A 1 322 ? 6.724 30.399 21.889 1.00 24.83 322 VAL A CA 1
ATOM 2164 C C . VAL A 1 322 ? 7.934 31.013 22.589 1.00 23.46 322 VAL A C 1
ATOM 2165 O O . VAL A 1 322 ? 7.899 32.176 23.002 1.00 23.03 322 VAL A O 1
ATOM 2169 N N . ARG A 1 323 ? 9.003 30.236 22.720 1.00 23.64 323 ARG A N 1
ATOM 2170 C CA . ARG A 1 323 ? 10.204 30.720 23.389 1.00 23.74 323 ARG A CA 1
ATOM 2171 C C . ARG A 1 323 ? 10.963 31.734 22.544 1.00 23.40 323 ARG A C 1
ATOM 2172 O O . ARG A 1 323 ? 11.559 32.664 23.079 1.00 22.16 323 ARG A O 1
ATOM 2180 N N . ALA A 1 324 ? 10.935 31.557 21.226 1.00 23.47 324 ALA A N 1
ATOM 2181 C CA . ALA A 1 324 ? 11.595 32.503 20.332 1.00 22.64 324 ALA A CA 1
ATOM 2182 C C . ALA A 1 324 ? 10.874 33.848 20.474 1.00 22.87 324 ALA A C 1
ATOM 2183 O O . ALA A 1 324 ? 11.510 34.901 20.540 1.00 23.09 324 ALA A O 1
ATOM 2185 N N . ALA A 1 325 ? 9.544 33.806 20.532 1.00 23.10 325 ALA A N 1
ATOM 2186 C CA . ALA A 1 325 ? 8.741 35.023 20.670 1.00 23.42 325 ALA A CA 1
ATOM 2187 C C . ALA A 1 325 ? 9.032 35.695 22.012 1.00 23.04 325 ALA A C 1
ATOM 2188 O O . ALA A 1 325 ? 9.012 36.920 22.131 1.00 22.35 325 ALA A O 1
ATOM 2190 N N . LYS A 1 326 ? 9.305 34.874 23.016 1.00 24.69 326 LYS A N 1
ATOM 2191 C CA . LYS A 1 326 ? 9.606 35.356 24.359 1.00 25.57 326 LYS A CA 1
ATOM 2192 C C . LYS A 1 326 ? 10.941 36.097 24.361 1.00 25.12 326 LYS A C 1
ATOM 2193 O O . LYS A 1 326 ? 11.084 37.170 24.964 1.00 24.88 326 LYS A O 1
ATOM 2199 N N . ILE A 1 327 ? 11.923 35.507 23.687 1.00 24.58 327 ILE A N 1
ATOM 2200 C CA . ILE A 1 327 ? 13.246 36.103 23.604 1.00 23.90 327 ILE A CA 1
ATOM 2201 C C . ILE A 1 327 ? 13.166 37.456 22.896 1.00 24.87 327 ILE A C 1
ATOM 2202 O O . ILE A 1 327 ? 13.731 38.446 23.370 1.00 24.14 327 ILE A O 1
ATOM 2207 N N . ALA A 1 328 ? 12.446 37.511 21.781 1.00 23.97 328 ALA A N 1
ATOM 2208 C CA . ALA A 1 328 ? 12.304 38.770 21.053 1.00 24.93 328 ALA A CA 1
ATOM 2209 C C . ALA A 1 328 ? 11.684 39.824 21.980 1.00 26.64 328 ALA A C 1
ATOM 2210 O O . ALA A 1 328 ? 12.073 40.994 21.963 1.00 27.64 328 ALA A O 1
ATOM 2212 N N . LYS A 1 329 ? 10.728 39.399 22.805 1.00 26.84 329 LYS A N 1
ATOM 2213 C CA . LYS A 1 329 ? 10.068 40.309 23.732 1.00 26.31 329 LYS A CA 1
ATOM 2214 C C . LYS A 1 329 ? 11.043 40.784 24.816 1.00 26.16 329 LYS A C 1
ATOM 2215 O O . LYS A 1 329 ? 11.034 41.954 25.190 1.00 26.15 329 LYS A O 1
ATOM 2221 N N . ASP A 1 330 ? 11.884 39.882 25.316 1.00 26.29 330 ASP A N 1
ATOM 2222 C CA . ASP A 1 330 ? 12.862 40.254 26.340 1.00 26.65 330 ASP A CA 1
ATOM 2223 C C . ASP A 1 330 ? 13.773 41.361 25.811 1.00 26.90 330 ASP A C 1
ATOM 2224 O O . ASP A 1 330 ? 14.255 42.208 26.571 1.00 25.48 330 ASP A O 1
ATOM 2229 N N . ARG A 1 331 ? 14.014 41.334 24.503 1.00 27.10 331 ARG A N 1
ATOM 2230 C CA . ARG A 1 331 ? 14.884 42.308 23.846 1.00 27.62 331 ARG A CA 1
ATOM 2231 C C . ARG A 1 331 ? 14.157 43.569 23.387 1.00 29.17 331 ARG A C 1
ATOM 2232 O O . ARG A 1 331 ? 14.789 44.535 22.949 1.00 30.15 331 ARG A O 1
ATOM 2240 N N . GLY A 1 332 ? 12.831 43.560 23.490 1.00 28.49 332 GLY A N 1
ATOM 2241 C CA . GLY A 1 332 ? 12.052 44.711 23.071 1.00 27.98 332 GLY A CA 1
ATOM 2242 C C . GLY A 1 332 ? 12.075 44.909 21.565 1.00 29.66 332 GLY A C 1
ATOM 2243 O O . GLY A 1 332 ? 11.989 46.033 21.080 1.00 29.26 332 GLY A O 1
ATOM 2244 N N . ILE A 1 333 ? 12.196 43.814 20.821 1.00 29.93 333 ILE A N 1
ATOM 2245 C CA . ILE A 1 333 ? 12.222 43.871 19.364 1.00 31.15 333 ILE A CA 1
ATOM 2246 C C . ILE A 1 333 ? 10.855 43.467 18.821 1.00 31.53 333 ILE A C 1
ATOM 2247 O O . ILE A 1 333 ? 10.439 42.317 18.947 1.00 32.64 333 ILE A O 1
ATOM 2252 N N . GLY A 1 334 ? 10.157 44.423 18.222 1.00 31.67 334 GLY A N 1
ATOM 2253 C CA . GLY A 1 334 ? 8.838 44.142 17.690 1.00 31.76 334 GLY A CA 1
ATOM 2254 C C . GLY A 1 334 ? 8.827 43.665 16.253 1.00 32.09 334 GLY A C 1
ATOM 2255 O O . GLY A 1 334 ? 9.877 43.534 15.620 1.00 31.00 334 GLY A O 1
ATOM 2256 N N . GLY A 1 335 ? 7.627 43.410 15.739 1.00 30.93 335 GLY A N 1
ATOM 2257 C CA . GLY A 1 335 ? 7.487 42.941 14.376 1.00 30.43 335 GLY A CA 1
ATOM 2258 C C . GLY A 1 335 ? 7.724 41.445 14.260 1.00 30.75 335 GLY A C 1
ATOM 2259 O O . GLY A 1 335 ? 7.948 40.761 15.266 1.00 28.75 335 GLY A O 1
ATOM 2260 N N . PRO A 1 336 ? 7.673 40.901 13.036 1.00 29.50 336 PRO A N 1
ATOM 2261 C CA . PRO A 1 336 ? 7.892 39.470 12.822 1.00 29.62 336 PRO A CA 1
ATOM 2262 C C . PRO A 1 336 ? 9.305 39.047 13.204 1.00 29.32 336 PRO A C 1
ATOM 2263 O O . PRO A 1 336 ? 10.274 39.738 12.880 1.00 29.12 336 PRO A O 1
ATOM 2267 N N . VAL A 1 337 ? 9.421 37.926 13.909 1.00 28.30 337 VAL A N 1
ATOM 2268 C CA . VAL A 1 337 ? 10.731 37.401 14.271 1.00 28.43 337 VAL A CA 1
ATOM 2269 C C . VAL A 1 337 ? 11.087 36.620 13.003 1.00 27.56 337 VAL A C 1
ATOM 2270 O O . VAL A 1 337 ? 10.631 35.495 12.809 1.00 26.77 337 VAL A O 1
ATOM 2274 N N . ILE A 1 338 ? 11.879 37.240 12.134 1.00 28.89 338 ILE A N 1
ATOM 2275 C CA . ILE A 1 338 ? 12.247 36.648 10.850 1.00 29.36 338 ILE A CA 1
ATOM 2276 C C . ILE A 1 338 ? 12.804 35.222 10.838 1.00 28.56 338 ILE A C 1
ATOM 2277 O O . ILE A 1 338 ? 12.242 34.350 10.180 1.00 29.55 338 ILE A O 1
ATOM 2282 N N . PRO A 1 339 ? 13.916 34.964 11.551 1.00 29.33 339 PRO A N 1
ATOM 2283 C CA . PRO A 1 339 ? 14.500 33.614 11.572 1.00 29.16 339 PRO A CA 1
ATOM 2284 C C . PRO A 1 339 ? 13.523 32.540 12.065 1.00 27.89 339 PRO A C 1
ATOM 2285 O O . PRO A 1 339 ? 13.399 31.462 11.471 1.00 26.07 339 PRO A O 1
ATOM 2289 N N . ALA A 1 340 ? 12.839 32.845 13.161 1.00 26.70 340 ALA A N 1
ATOM 2290 C CA . ALA A 1 340 ? 11.875 31.925 13.747 1.00 26.46 340 ALA A CA 1
ATOM 2291 C C . ALA A 1 340 ? 10.723 31.624 12.788 1.00 25.77 340 ALA A C 1
ATOM 2292 O O . ALA A 1 340 ? 10.340 30.468 12.615 1.00 27.33 340 ALA A O 1
ATOM 2294 N N . SER A 1 341 ? 10.173 32.655 12.156 1.00 25.65 341 SER A N 1
ATOM 2295 C CA . SER A 1 341 ? 9.061 32.445 11.236 1.00 24.66 341 SER A CA 1
ATOM 2296 C C . SER A 1 341 ? 9.488 31.655 9.999 1.00 25.41 341 SER A C 1
ATOM 2297 O O . SER A 1 341 ? 8.767 30.775 9.534 1.00 23.87 341 SER A O 1
ATOM 2300 N N . ALA A 1 342 ? 10.667 31.965 9.474 1.00 26.54 342 ALA A N 1
ATOM 2301 C CA . ALA A 1 342 ? 11.167 31.275 8.291 1.00 27.24 342 ALA A CA 1
ATOM 2302 C C . ALA A 1 342 ? 11.335 29.782 8.554 1.00 27.68 342 ALA A C 1
ATOM 2303 O O . ALA A 1 342 ? 11.019 28.960 7.699 1.00 28.21 342 ALA A O 1
ATOM 2305 N N . TYR A 1 343 ? 11.804 29.433 9.750 1.00 27.00 343 TYR A N 1
ATOM 2306 C CA . TYR A 1 343 ? 12.036 28.033 10.086 1.00 26.42 343 TYR A CA 1
ATOM 2307 C C . TYR A 1 343 ? 10.862 27.252 10.689 1.00 25.98 343 TYR A C 1
ATOM 2308 O O . TYR A 1 343 ? 10.751 26.042 10.479 1.00 25.01 343 TYR A O 1
ATOM 2317 N N . LEU A 1 344 ? 9.985 27.942 11.414 1.00 24.61 344 LEU A N 1
ATOM 2318 C CA . LEU A 1 344 ? 8.860 27.298 12.085 1.00 23.96 344 LEU A CA 1
ATOM 2319 C C . LEU A 1 344 ? 7.484 27.450 11.435 1.00 23.59 344 LEU A C 1
ATOM 2320 O O . LEU A 1 344 ? 6.545 26.747 11.813 1.00 24.53 344 LEU A O 1
ATOM 2325 N N . MET A 1 345 ? 7.357 28.350 10.465 1.00 24.42 345 MET A N 1
ATOM 2326 C CA . MET A 1 345 ? 6.069 28.591 9.820 1.00 24.52 345 MET A CA 1
ATOM 2327 C C . MET A 1 345 ? 6.061 28.290 8.322 1.00 25.53 345 MET A C 1
ATOM 2328 O O . MET A 1 345 ? 7.091 28.391 7.659 1.00 27.19 345 MET A O 1
ATOM 2333 N N . LYS A 1 346 ? 4.889 27.931 7.802 1.00 25.37 346 LYS A N 1
ATOM 2334 C CA . LYS A 1 346 ? 4.716 27.604 6.384 1.00 27.28 346 LYS A CA 1
ATOM 2335 C C . LYS A 1 346 ? 4.639 28.862 5.515 1.00 27.70 346 LYS A C 1
ATOM 2336 O O . LYS A 1 346 ? 5.118 28.876 4.386 1.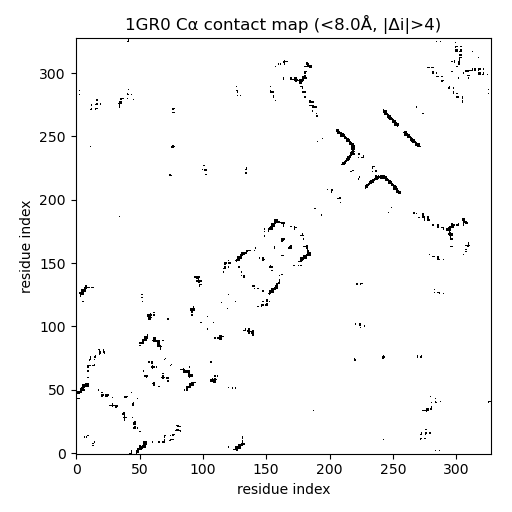00 30.49 346 LYS A O 1
ATOM 2342 N N . SER A 1 347 ? 4.014 29.907 6.044 1.00 27.94 347 SER A N 1
ATOM 2343 C CA . SER A 1 347 ? 3.868 31.172 5.329 1.00 28.52 347 SER A CA 1
ATOM 2344 C C . SER A 1 347 ? 4.525 32.289 6.131 1.00 28.51 347 SER A C 1
ATOM 2345 O O . SER A 1 347 ? 3.844 33.105 6.762 1.00 25.96 347 SER A O 1
ATOM 2348 N N . PRO A 1 348 ? 5.865 32.341 6.115 1.00 29.95 348 PRO A N 1
ATOM 2349 C CA . PRO A 1 348 ? 6.629 33.356 6.841 1.00 31.82 348 PRO A CA 1
ATOM 2350 C C . PRO A 1 348 ? 6.715 34.674 6.079 1.00 33.54 348 PRO A C 1
ATOM 2351 O O . PRO A 1 348 ? 6.442 34.722 4.883 1.00 33.49 348 PRO A O 1
ATOM 2355 N N . PRO A 1 349 ? 7.094 35.761 6.772 1.00 35.63 349 PRO A N 1
ATOM 2356 C CA . PRO A 1 349 ? 7.225 37.092 6.170 1.00 36.73 349 PRO A CA 1
ATOM 2357 C C . PRO A 1 349 ? 8.202 37.028 4.999 1.00 38.84 349 PRO A C 1
ATOM 2358 O O . PRO A 1 349 ? 7.967 37.605 3.937 1.00 39.03 349 PRO A O 1
ATOM 2362 N N . GLU A 1 350 ? 9.304 36.319 5.215 1.00 40.29 350 GLU A N 1
ATOM 2363 C CA . GLU A 1 350 ? 10.328 36.153 4.198 1.00 42.66 350 GLU A CA 1
ATOM 2364 C C . GLU A 1 350 ? 10.758 34.697 4.078 1.00 43.96 350 GLU A C 1
ATOM 2365 O O . GLU A 1 350 ? 11.076 34.042 5.074 1.00 41.94 350 GLU A O 1
ATOM 2371 N N . GLN A 1 351 ? 10.764 34.207 2.843 1.00 45.13 351 GLN A N 1
ATOM 2372 C CA . GLN A 1 351 ? 11.138 32.834 2.545 1.00 47.50 351 GLN A CA 1
ATOM 2373 C C . GLN A 1 351 ? 12.648 32.632 2.604 1.00 47.97 351 GLN A C 1
ATOM 2374 O O . GLN A 1 351 ? 13.417 33.446 2.093 1.00 49.81 351 GLN A O 1
ATOM 2380 N N . LEU A 1 352 ? 13.062 31.542 3.238 1.00 48.03 352 LEU A N 1
ATOM 2381 C CA . LEU A 1 352 ? 14.473 31.204 3.363 1.00 48.21 352 LEU A CA 1
ATOM 2382 C C . LEU A 1 352 ? 14.623 29.690 3.411 1.00 48.09 352 LEU A C 1
ATOM 2383 O O . LEU A 1 352 ? 13.782 28.998 3.986 1.00 48.66 352 LEU A O 1
ATOM 2388 N N . PRO A 1 353 ? 15.690 29.153 2.798 1.00 47.95 353 PRO A N 1
ATOM 2389 C CA . PRO A 1 353 ? 15.896 27.702 2.817 1.00 47.76 353 PRO A CA 1
ATOM 2390 C C . PRO A 1 353 ? 15.917 27.259 4.276 1.00 47.57 353 PRO A C 1
ATOM 2391 O O . PRO A 1 353 ? 16.485 27.950 5.123 1.00 47.45 353 PRO A O 1
ATOM 2395 N N . ASP A 1 354 ? 15.303 26.119 4.570 1.00 46.81 354 ASP A N 1
ATOM 2396 C CA . ASP A 1 354 ? 15.240 25.630 5.944 1.00 47.40 354 ASP A CA 1
ATOM 2397 C C . ASP A 1 354 ? 16.550 25.658 6.724 1.00 45.94 354 ASP A C 1
ATOM 2398 O O . ASP A 1 354 ? 16.594 26.184 7.837 1.00 45.89 354 ASP A O 1
ATOM 2403 N N . ASP A 1 355 ? 17.616 25.103 6.156 1.00 44.67 355 ASP A N 1
ATOM 2404 C CA . ASP A 1 355 ? 18.891 25.084 6.863 1.00 43.57 355 ASP A CA 1
ATOM 2405 C C . ASP A 1 355 ? 19.433 26.482 7.155 1.00 41.29 355 ASP A C 1
ATOM 2406 O O . ASP A 1 355 ? 19.983 26.725 8.230 1.00 41.05 355 ASP A O 1
ATOM 2411 N N . ILE A 1 356 ? 19.273 27.404 6.212 1.00 38.03 356 ILE A N 1
ATOM 2412 C CA . ILE A 1 356 ? 19.737 28.770 6.425 1.00 36.13 356 ILE A CA 1
ATOM 2413 C C . ILE A 1 356 ? 18.864 29.435 7.491 1.00 34.48 356 ILE A C 1
ATOM 2414 O O . ILE A 1 356 ? 19.360 30.132 8.383 1.00 32.77 356 ILE A O 1
ATOM 2419 N N . ALA A 1 357 ? 17.559 29.212 7.392 1.00 33.21 357 ALA A N 1
ATOM 2420 C CA . ALA A 1 357 ? 16.615 29.774 8.348 1.00 32.49 357 ALA A CA 1
ATOM 2421 C C . ALA A 1 357 ? 16.928 29.199 9.729 1.00 31.63 357 ALA A C 1
ATOM 2422 O O . ALA A 1 357 ? 16.821 29.883 10.746 1.00 32.03 357 ALA A O 1
ATOM 2424 N N . ARG A 1 358 ? 17.335 27.936 9.744 1.00 31.01 358 ARG A N 1
ATOM 2425 C CA . ARG A 1 358 ? 17.665 27.251 10.979 1.00 30.52 358 ARG A CA 1
ATOM 2426 C C . ARG A 1 358 ? 18.913 27.854 11.610 1.00 30.85 358 ARG A C 1
ATOM 2427 O O . ARG A 1 358 ? 18.963 28.086 12.824 1.00 28.14 358 ARG A O 1
ATOM 2435 N N . ALA A 1 359 ? 19.922 28.099 10.780 1.00 29.26 359 ALA A N 1
ATOM 2436 C CA . ALA A 1 359 ? 21.172 28.680 11.252 1.00 28.96 359 ALA A CA 1
ATOM 2437 C C . ALA A 1 359 ? 20.930 30.105 11.752 1.00 28.35 359 ALA A C 1
ATOM 2438 O O . ALA A 1 359 ? 21.492 30.529 12.764 1.00 26.36 359 ALA A O 1
ATOM 2440 N N . GLN A 1 360 ? 20.094 30.852 11.042 1.00 27.49 360 GLN A N 1
ATOM 2441 C CA . GLN A 1 360 ? 19.805 32.214 11.461 1.00 28.60 360 GLN A CA 1
ATOM 2442 C C . GLN A 1 360 ? 19.063 32.199 12.798 1.00 27.50 360 GLN A C 1
ATOM 2443 O O . GLN A 1 360 ? 19.268 33.073 13.642 1.00 26.15 360 GLN A O 1
ATOM 2449 N N . LEU A 1 361 ? 18.218 31.190 12.996 1.00 26.31 361 LEU A N 1
ATOM 2450 C CA . LEU A 1 361 ? 17.468 31.082 14.238 1.00 25.86 361 LEU A CA 1
ATOM 2451 C C . LEU A 1 361 ? 18.403 30.723 15.389 1.00 26.59 361 LEU A C 1
ATOM 2452 O O . LEU A 1 361 ? 18.219 31.186 16.518 1.00 27.08 361 LEU A O 1
ATOM 2457 N N . GLU A 1 362 ? 19.415 29.907 15.108 1.00 27.28 362 GLU A N 1
ATOM 2458 C CA . GLU A 1 362 ? 20.378 29.537 16.140 1.00 28.40 362 GLU A CA 1
ATOM 2459 C C . GLU A 1 362 ? 21.169 30.776 16.579 1.00 28.54 362 GLU A C 1
ATOM 2460 O O . GLU A 1 362 ? 21.492 30.928 17.761 1.00 27.50 362 GLU A O 1
ATOM 2466 N N . GLU A 1 363 ? 21.472 31.670 15.639 1.00 27.33 363 GLU A N 1
ATOM 2467 C CA . GLU A 1 363 ? 22.212 32.889 15.982 1.00 27.64 363 GLU A CA 1
ATOM 2468 C C . GLU A 1 363 ? 21.332 33.823 16.807 1.00 25.98 363 GLU A C 1
ATOM 2469 O O . GLU A 1 363 ? 21.798 34.474 17.740 1.00 25.61 363 GLU A O 1
ATOM 2475 N N . PHE A 1 364 ? 20.058 33.891 16.441 1.00 25.80 364 PHE A N 1
ATOM 2476 C CA . PHE A 1 364 ? 19.093 34.721 17.146 1.00 27.30 364 PHE A CA 1
ATOM 2477 C C . PHE A 1 364 ? 19.037 34.285 18.611 1.00 28.13 364 PHE A C 1
ATOM 2478 O O . PHE A 1 364 ? 19.032 35.119 19.519 1.00 28.81 364 PHE A O 1
ATOM 2486 N N . ILE A 1 365 ? 18.994 32.975 18.828 1.00 28.78 365 ILE A N 1
ATOM 2487 C CA . ILE A 1 365 ? 18.921 32.429 20.177 1.00 30.70 365 ILE A CA 1
ATOM 2488 C C . ILE A 1 365 ? 20.093 32.884 21.031 1.00 32.18 365 ILE A C 1
ATOM 2489 O O . ILE A 1 365 ? 19.902 33.362 22.151 1.00 30.46 365 ILE A O 1
ATOM 2494 N N . ILE A 1 366 ? 21.303 32.735 20.503 1.00 33.28 366 ILE A N 1
ATOM 2495 C CA . ILE A 1 366 ? 22.491 33.150 21.235 1.00 36.08 366 ILE A CA 1
ATOM 2496 C C . ILE A 1 366 ? 22.431 34.661 21.407 1.00 36.81 366 ILE A C 1
ATOM 2497 O O . ILE A 1 366 ? 22.909 35.207 22.4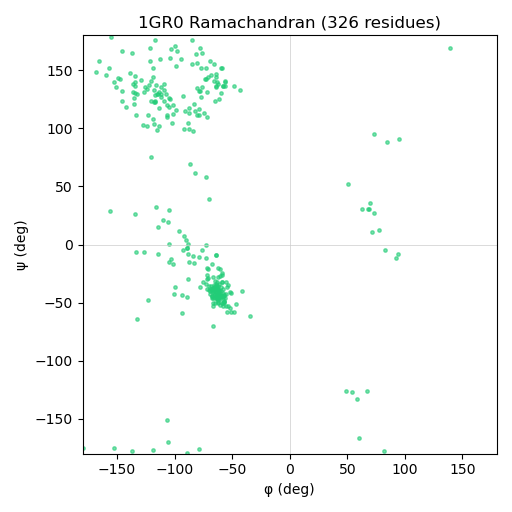00 1.00 39.02 366 ILE A O 1
ATOM 2502 N N . GLY A 1 367 ? 21.829 35.330 20.431 1.00 37.34 367 GLY A N 1
ATOM 2503 C CA . GLY A 1 367 ? 21.689 36.771 20.500 1.00 39.68 367 GLY A CA 1
ATOM 2504 C C . GLY A 1 367 ? 22.900 37.543 20.018 1.00 40.84 367 GLY A C 1
ATOM 2505 O O . GLY A 1 367 ? 22.883 38.772 20.041 1.00 42.38 367 GLY A O 1
#